Protein AF-K1S5I3-F1 (afdb_monomer_lite)

Radius of gyration: 19.49 Å; chains: 1; bounding box: 52×38×57 Å

Organism: NCBI:txid408170

Sequence (214 aa):
FQLRDEYPHLKDSLSIGMLDLLARSQLGVGFNRPEEAAPALDSLLLLHQDALGAESTLSMAALRAMNLLNLELYAPAGAAGGDLVRALEGSLPFESCFGLVFIERVGKALSDVPAPRLERPDRTVTVPMRYDAVDRGHHYYIPVEVNGLERDFIFDTGCSFGCFVSERYAEEVGLTIVADSIPVSGMTVGFVKLAVADSLRVGEMVYHHPFFLV

pLDDT: mean 92.1, std 7.45, range [59.19, 98.5]

Foldseek 3Di:
DVLVVCCVVCVVVPPDLLVNLVSQLCVCVVVLNLVSNQVSLVCCLVPPDVVCDDVSNLVSLLSNLVSCVSVVVLQSSLVSLVVSCVVCPPVDDPVVSLSSLLSNQRSVLCVVPDDKDKDADPDDFDWDWDWDDDPPGIWIWTWKDAQRDTDTATPDPPPPDAAEDDPVVCVVRVWAFSAWFRWDDDVDTGIWTKTWGQWMDGGRMIIGTGIYTD

Secondary structure (DSSP, 8-state):
-HHHHHHHHHTTT---HHHHHHHHHHHHHHTT-HHHHHHHHHHHHHH-HHHHHHHHHHHHHHHHHHHHHHTT-HHHHHHHHHHHHHHHTTTS-GGGGHHHHHHHHHHHHTTTSPPPEEE--SSPPP---EEEE-SSSEEEEEEEEETTEEEEEE--TT--SSEE--HHHHHHTT-EEEEEEEEEESSSEEEEEEEE-SEEEETTEEEES-EEE-

Structure (mmCIF, N/CA/C/O backbone):
data_AF-K1S5I3-F1
#
_entry.id   AF-K1S5I3-F1
#
loop_
_atom_site.group_PDB
_atom_site.id
_atom_site.type_symbol
_atom_site.label_atom_id
_atom_site.label_alt_id
_atom_site.label_comp_id
_atom_site.label_asym_id
_atom_site.label_entity_id
_atom_site.label_seq_id
_atom_site.pdbx_PDB_ins_code
_atom_site.Cartn_x
_atom_site.Cartn_y
_atom_site.Cartn_z
_atom_site.occupancy
_atom_site.B_iso_or_equiv
_atom_site.auth_seq_id
_atom_site.auth_comp_id
_atom_site.auth_asym_id
_atom_site.auth_atom_id
_atom_site.pdbx_PDB_model_num
ATOM 1 N N . PHE A 1 1 ? -11.085 11.818 -17.257 1.00 64.69 1 PHE A N 1
ATOM 2 C CA . PHE A 1 1 ? -9.664 11.567 -17.569 1.00 64.69 1 PHE A CA 1
ATOM 3 C C . PHE A 1 1 ? -9.575 11.372 -19.070 1.00 64.69 1 PHE A C 1
ATOM 5 O O . PHE A 1 1 ? -10.034 10.344 -19.545 1.00 64.69 1 PHE A O 1
ATOM 12 N N . GLN A 1 2 ? -9.038 12.345 -19.808 1.00 82.44 2 GLN A N 1
ATOM 13 C CA . GLN A 1 2 ? -9.058 12.342 -21.278 1.00 82.44 2 GLN A CA 1
ATOM 14 C C . GLN A 1 2 ? -8.400 11.089 -21.883 1.00 82.44 2 GLN A C 1
ATOM 16 O O . GLN A 1 2 ? -8.931 10.516 -22.824 1.00 82.44 2 GLN A O 1
ATOM 21 N N . LEU A 1 3 ? -7.312 10.592 -21.279 1.00 77.81 3 LEU A N 1
ATOM 22 C CA . LEU A 1 3 ? -6.638 9.367 -21.726 1.00 77.81 3 LEU A CA 1
ATOM 23 C C . LEU A 1 3 ? -7.572 8.146 -21.759 1.00 77.81 3 LEU A C 1
ATOM 25 O O . LEU A 1 3 ? -7.534 7.380 -22.712 1.00 77.81 3 LEU A O 1
ATOM 29 N N . ARG A 1 4 ? -8.431 7.974 -20.746 1.00 81.69 4 ARG A N 1
ATOM 30 C CA . ARG A 1 4 ? -9.376 6.847 -20.676 1.00 81.69 4 ARG A CA 1
ATOM 31 C C . ARG A 1 4 ? -10.396 6.896 -21.812 1.00 81.69 4 ARG A C 1
ATOM 33 O O . ARG A 1 4 ? -10.777 5.853 -22.331 1.00 81.69 4 ARG A O 1
ATOM 40 N N . ASP A 1 5 ? -10.850 8.096 -22.151 1.00 86.50 5 ASP A N 1
ATOM 41 C CA . ASP A 1 5 ? -11.938 8.295 -23.103 1.00 86.50 5 ASP A CA 1
ATOM 42 C C . ASP A 1 5 ? -11.410 8.216 -24.555 1.00 86.50 5 ASP A C 1
ATOM 44 O O . ASP A 1 5 ? -12.059 7.642 -25.428 1.00 86.50 5 ASP A O 1
ATOM 48 N N . GLU A 1 6 ? -10.186 8.690 -24.805 1.00 85.12 6 GLU A N 1
ATOM 49 C CA . GLU A 1 6 ? -9.554 8.673 -26.133 1.00 85.12 6 GLU A CA 1
ATOM 50 C C . GLU A 1 6 ? -8.862 7.340 -26.468 1.00 85.12 6 GLU A C 1
ATOM 52 O O . GLU A 1 6 ? -8.867 6.906 -27.620 1.00 85.12 6 GLU A O 1
ATOM 57 N N . TYR A 1 7 ? -8.284 6.648 -25.478 1.00 81.81 7 TYR A N 1
ATOM 58 C CA . TYR A 1 7 ? -7.459 5.457 -25.720 1.00 81.81 7 TYR A CA 1
ATOM 59 C C . TYR A 1 7 ? -8.176 4.337 -26.502 1.00 81.81 7 TYR A C 1
ATOM 61 O O . TYR A 1 7 ? -7.592 3.854 -27.470 1.00 81.81 7 TYR A O 1
ATOM 69 N N . PRO A 1 8 ? -9.436 3.947 -26.213 1.00 84.69 8 PRO A N 1
ATOM 70 C CA . PRO A 1 8 ? -10.126 2.912 -26.989 1.00 84.69 8 PRO A CA 1
ATOM 71 C C . PRO A 1 8 ? -10.296 3.246 -28.476 1.00 84.69 8 PRO A C 1
ATOM 73 O O . PRO A 1 8 ? -10.368 2.327 -29.289 1.00 84.69 8 PRO A O 1
ATOM 76 N N . HIS A 1 9 ? -10.356 4.537 -28.816 1.00 82.62 9 HIS A N 1
ATOM 77 C CA . HIS A 1 9 ? -10.521 5.036 -30.182 1.00 82.62 9 HIS A CA 1
ATOM 78 C C . HIS A 1 9 ? -9.183 5.173 -30.911 1.00 82.62 9 HIS A C 1
ATOM 80 O O . HIS A 1 9 ? -9.122 5.040 -32.131 1.00 82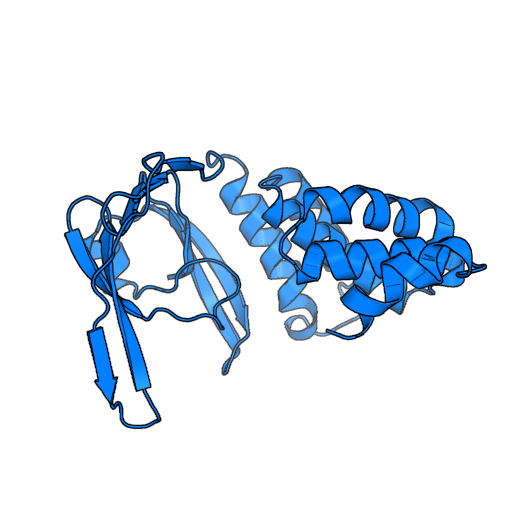.62 9 HIS A O 1
ATOM 86 N N . LEU A 1 10 ? -8.111 5.435 -30.160 1.00 77.50 10 LEU A N 1
ATOM 87 C CA . LEU A 1 10 ? -6.782 5.681 -30.705 1.00 77.50 10 LEU A CA 1
ATOM 88 C C . LEU A 1 10 ? -5.851 4.471 -30.621 1.00 77.50 10 LEU A C 1
ATOM 90 O O . LEU A 1 10 ? -4.835 4.480 -31.311 1.00 77.50 10 LEU A O 1
ATOM 94 N N . LYS A 1 11 ? -6.166 3.432 -29.837 1.00 72.62 11 LYS A N 1
ATOM 95 C CA . LYS A 1 11 ? -5.279 2.276 -29.601 1.00 72.62 11 LYS A CA 1
ATOM 96 C C . LYS A 1 11 ? -4.788 1.611 -30.890 1.00 72.62 11 LYS A C 1
ATOM 98 O O . LYS A 1 11 ? -3.610 1.302 -30.998 1.00 72.62 11 LYS A O 1
ATOM 103 N N . ASP A 1 12 ? -5.654 1.497 -31.899 1.00 71.62 12 ASP A N 1
ATOM 104 C CA . ASP A 1 12 ? -5.322 0.875 -33.189 1.00 71.62 12 ASP A CA 1
ATOM 105 C C . ASP A 1 12 ? -4.549 1.841 -34.116 1.00 71.62 12 ASP A C 1
ATOM 107 O O . ASP A 1 12 ? -3.979 1.431 -35.125 1.00 71.62 12 ASP A O 1
ATOM 111 N N . SER A 1 13 ? -4.513 3.133 -33.765 1.00 63.62 13 SER A N 1
ATOM 112 C CA . SER A 1 13 ? -3.781 4.207 -34.457 1.00 63.62 13 SER A CA 1
ATOM 113 C C . SER A 1 13 ? -2.475 4.618 -33.760 1.00 63.62 13 SER A C 1
ATOM 115 O O . SER A 1 13 ? -1.667 5.343 -34.347 1.00 63.62 13 SER A O 1
ATOM 117 N N . LEU A 1 14 ? -2.236 4.153 -32.524 1.00 61.12 14 LEU A N 1
ATOM 118 C CA . LEU A 1 14 ? -0.981 4.345 -31.797 1.00 61.12 14 LEU A CA 1
ATOM 119 C C . LEU A 1 14 ? 0.109 3.503 -32.470 1.00 61.12 14 LEU A C 1
ATOM 121 O O . LEU A 1 14 ? 0.379 2.366 -32.101 1.00 61.12 14 LEU A O 1
ATOM 125 N N . SER A 1 15 ? 0.759 4.079 -33.478 1.00 59.19 15 SER A N 1
ATOM 126 C CA . SER A 1 15 ? 1.779 3.427 -34.313 1.00 59.19 15 SER A CA 1
ATOM 127 C C . SER A 1 15 ? 3.109 3.112 -33.593 1.00 59.19 15 SER A C 1
ATOM 129 O O . SER A 1 15 ? 4.150 2.990 -34.239 1.00 59.19 15 SER A O 1
ATOM 131 N N . ILE A 1 16 ? 3.136 2.980 -32.266 1.00 74.06 16 ILE A N 1
ATOM 132 C CA . ILE A 1 16 ? 4.347 2.635 -31.515 1.00 74.06 16 ILE A CA 1
ATOM 133 C C . ILE A 1 16 ? 3.932 1.711 -30.370 1.00 74.06 16 ILE A C 1
ATOM 135 O O . ILE A 1 16 ? 3.344 2.176 -29.399 1.00 74.06 16 ILE A O 1
ATOM 139 N N . GLY A 1 17 ? 4.251 0.413 -30.460 1.00 82.50 17 GLY A N 1
ATOM 140 C CA . GLY A 1 17 ? 3.881 -0.585 -29.440 1.00 82.50 17 GLY A CA 1
ATOM 141 C C . GLY A 1 17 ? 4.275 -0.189 -28.008 1.00 82.50 17 GLY A C 1
ATOM 142 O O . GLY A 1 17 ? 3.542 -0.460 -27.066 1.00 82.50 17 GLY A O 1
ATOM 143 N N . MET A 1 18 ? 5.365 0.568 -27.846 1.00 87.31 18 MET A N 1
ATOM 144 C CA . MET A 1 18 ? 5.763 1.155 -26.563 1.00 87.31 18 MET A CA 1
ATOM 145 C C . MET A 1 18 ? 4.723 2.139 -25.989 1.00 87.31 18 MET A C 1
ATOM 147 O O . MET A 1 18 ? 4.479 2.125 -24.787 1.00 87.31 18 MET A O 1
ATOM 151 N N . LEU A 1 19 ? 4.099 2.989 -26.816 1.00 87.19 19 LEU A N 1
ATOM 152 C CA . LEU A 1 19 ? 3.086 3.953 -26.361 1.00 87.19 19 LEU A CA 1
ATOM 153 C C . LEU A 1 19 ? 1.795 3.260 -25.920 1.00 87.19 19 LEU A C 1
ATOM 155 O O . LEU A 1 19 ? 1.179 3.696 -24.950 1.00 87.19 19 LEU A O 1
ATOM 159 N N . ASP A 1 20 ? 1.409 2.175 -26.596 1.00 88.75 20 ASP A N 1
ATOM 160 C CA . ASP A 1 20 ? 0.284 1.341 -26.166 1.00 88.75 20 ASP A CA 1
ATOM 161 C C . ASP A 1 20 ? 0.540 0.755 -24.773 1.00 88.75 20 ASP A C 1
ATOM 163 O O . ASP A 1 20 ? -0.274 0.908 -23.861 1.00 88.75 20 ASP A O 1
ATOM 167 N N . LEU A 1 21 ? 1.718 0.159 -24.573 1.00 92.81 21 LEU A N 1
ATOM 168 C CA . LEU A 1 21 ? 2.099 -0.415 -23.286 1.00 92.81 21 LEU A CA 1
ATOM 169 C C . LEU A 1 21 ? 2.187 0.649 -22.177 1.00 92.81 21 LEU A C 1
ATOM 171 O O . LEU A 1 21 ? 1.759 0.395 -21.050 1.00 92.81 21 LEU A O 1
ATOM 175 N N . LEU A 1 22 ? 2.683 1.854 -22.484 1.00 91.44 22 LEU A N 1
ATOM 176 C CA . LEU A 1 22 ? 2.668 2.990 -21.552 1.00 91.44 22 LEU A CA 1
ATOM 177 C C . LEU A 1 22 ? 1.238 3.400 -21.185 1.00 91.44 22 LEU A C 1
ATOM 179 O O . LEU A 1 22 ? 0.933 3.565 -20.009 1.00 91.44 22 LEU A O 1
ATOM 183 N N . ALA A 1 23 ? 0.340 3.534 -22.160 1.00 90.81 23 ALA A N 1
ATOM 184 C CA . ALA A 1 23 ? -1.047 3.897 -21.884 1.00 90.81 23 ALA A CA 1
ATOM 185 C C . ALA A 1 23 ? -1.741 2.839 -21.014 1.00 90.81 23 ALA A C 1
ATOM 187 O O . ALA A 1 23 ? -2.401 3.183 -20.033 1.00 90.81 23 ALA A O 1
ATOM 188 N N . ARG A 1 24 ? -1.550 1.552 -21.324 1.00 92.19 24 ARG A N 1
ATOM 189 C CA . ARG A 1 24 ? -2.138 0.439 -20.564 1.00 92.19 24 ARG A CA 1
ATOM 190 C C . ARG A 1 24 ? -1.624 0.366 -19.135 1.00 92.19 24 ARG A C 1
ATOM 192 O O . ARG A 1 24 ? -2.433 0.189 -18.229 1.00 92.19 24 ARG A O 1
ATOM 199 N N . SER A 1 25 ? -0.319 0.531 -18.920 1.00 94.31 25 SER A N 1
ATOM 200 C CA . SER A 1 25 ? 0.241 0.523 -17.565 1.00 94.31 25 SER A CA 1
ATOM 201 C C . SER A 1 25 ? -0.307 1.679 -16.726 1.00 94.31 25 SER A C 1
ATOM 203 O O . SER A 1 25 ? -0.762 1.459 -15.606 1.00 94.31 25 SER A O 1
ATOM 205 N N . GLN A 1 26 ? -0.357 2.891 -17.286 1.00 92.00 26 GLN A N 1
ATOM 206 C CA . GLN A 1 26 ? -0.868 4.077 -16.593 1.00 92.00 26 GLN A CA 1
ATOM 207 C C . GLN A 1 26 ? -2.370 3.990 -16.306 1.00 92.00 26 GLN A C 1
ATOM 209 O O . GLN A 1 26 ? -2.807 4.340 -15.212 1.00 92.00 26 GLN A O 1
ATOM 214 N N . LEU A 1 27 ? -3.171 3.507 -17.261 1.00 92.88 27 LEU A N 1
ATOM 215 C CA . LEU A 1 27 ? -4.606 3.307 -17.059 1.00 92.88 27 LEU A CA 1
ATOM 216 C C . LEU A 1 27 ? -4.875 2.219 -16.017 1.00 92.88 27 LEU A C 1
ATOM 218 O O . LEU A 1 27 ? -5.702 2.429 -15.133 1.00 92.88 27 LEU A O 1
ATOM 222 N N . GLY A 1 28 ? -4.165 1.092 -16.085 1.00 94.62 28 GLY A N 1
ATOM 223 C CA . GLY A 1 28 ? -4.322 0.013 -15.115 1.00 94.62 28 GLY A CA 1
ATOM 224 C C . GLY A 1 28 ? -3.988 0.477 -13.696 1.00 94.62 28 GLY A C 1
ATOM 225 O O . GLY A 1 28 ? -4.811 0.328 -12.797 1.00 94.62 28 GLY A O 1
ATOM 226 N N . VAL A 1 29 ? -2.848 1.148 -13.496 1.00 91.31 29 VAL A N 1
ATOM 227 C CA . VAL A 1 29 ? -2.491 1.696 -12.175 1.00 91.31 29 VAL A CA 1
ATOM 228 C C . VAL A 1 29 ? -3.480 2.779 -11.734 1.00 91.31 29 VAL A C 1
ATOM 230 O O . VAL A 1 29 ? -4.012 2.717 -10.628 1.00 91.31 29 VAL A O 1
ATOM 233 N N . GLY A 1 30 ? -3.769 3.758 -12.594 1.00 89.50 30 GLY A N 1
ATOM 234 C CA . GLY A 1 30 ? -4.606 4.909 -12.250 1.00 89.50 30 GLY A CA 1
ATOM 235 C C . GLY A 1 30 ? -6.065 4.565 -11.934 1.00 89.50 30 GLY A C 1
ATOM 236 O O . GLY A 1 30 ? -6.729 5.330 -11.237 1.00 89.50 30 GLY A O 1
ATOM 237 N N . PHE A 1 31 ? -6.568 3.425 -12.418 1.00 91.00 31 PHE A N 1
ATOM 238 C CA . PHE A 1 31 ? -7.927 2.942 -12.152 1.00 91.00 31 PHE A CA 1
ATOM 239 C C . PHE A 1 31 ? -7.979 1.724 -11.222 1.00 91.00 31 PHE A C 1
ATOM 241 O O . PHE A 1 31 ? -9.016 1.062 -11.166 1.00 91.00 31 PHE A O 1
ATOM 248 N N . ASN A 1 32 ? -6.902 1.459 -10.474 1.00 90.31 32 ASN A N 1
ATOM 249 C CA . ASN A 1 32 ? -6.810 0.364 -9.507 1.00 90.31 32 ASN A CA 1
ATOM 250 C C . ASN A 1 32 ? -7.118 -1.017 -10.121 1.00 90.31 32 ASN A C 1
ATOM 252 O O . ASN A 1 32 ? -7.919 -1.784 -9.592 1.00 90.31 32 ASN A O 1
ATOM 256 N N . ARG A 1 33 ? -6.496 -1.297 -11.271 1.00 95.25 33 ARG A N 1
ATOM 257 C CA . ARG A 1 33 ? -6.527 -2.580 -11.996 1.00 95.25 33 ARG A CA 1
ATOM 258 C C . ARG A 1 33 ? -5.102 -3.098 -12.176 1.00 95.25 33 ARG A C 1
ATOM 260 O O . ARG A 1 33 ? -4.566 -3.097 -13.295 1.00 95.25 33 ARG A O 1
ATOM 267 N N . PRO A 1 34 ? -4.421 -3.438 -11.074 1.00 95.12 34 PRO A N 1
ATOM 268 C CA . PRO A 1 34 ? -3.012 -3.799 -11.119 1.00 95.12 34 PRO A CA 1
ATOM 269 C C . PRO A 1 34 ? -2.742 -5.055 -11.969 1.00 95.12 34 PRO A C 1
ATOM 271 O O . PRO A 1 34 ? -1.670 -5.179 -12.566 1.00 95.12 34 PRO A O 1
ATOM 274 N N . GLU A 1 35 ? -3.721 -5.946 -12.111 1.00 96.38 35 GLU A N 1
ATOM 275 C CA . GLU A 1 35 ? -3.689 -7.120 -12.987 1.00 96.38 35 GLU A CA 1
ATOM 276 C C . GLU A 1 35 ? -3.667 -6.754 -14.478 1.00 96.38 35 GLU A C 1
ATOM 278 O O . GLU A 1 35 ? -2.973 -7.399 -15.264 1.00 96.38 35 GLU A O 1
ATOM 283 N N . GLU A 1 36 ? -4.365 -5.683 -14.872 1.00 94.81 36 GLU A N 1
ATOM 284 C CA . GLU A 1 36 ? -4.338 -5.170 -16.246 1.00 94.81 36 GLU A CA 1
ATOM 285 C C . GLU A 1 36 ? -3.020 -4.427 -16.538 1.00 94.81 36 GLU A C 1
ATOM 287 O O . GLU A 1 36 ? -2.514 -4.477 -17.665 1.00 94.81 36 GLU A O 1
ATOM 292 N N . ALA A 1 37 ? -2.443 -3.765 -15.525 1.00 96.69 37 ALA A N 1
ATOM 293 C CA . ALA A 1 37 ? -1.187 -3.021 -15.640 1.00 96.69 37 ALA A CA 1
ATOM 294 C C . ALA A 1 37 ? 0.052 -3.926 -15.730 1.00 96.69 37 ALA A C 1
ATOM 296 O O . ALA A 1 37 ? 0.982 -3.621 -16.483 1.00 96.69 37 ALA A O 1
ATOM 297 N N . ALA A 1 38 ? 0.071 -5.030 -14.977 1.00 97.31 38 ALA A N 1
ATOM 298 C CA . ALA A 1 38 ? 1.228 -5.915 -14.829 1.00 97.31 38 ALA A CA 1
ATOM 299 C C . ALA A 1 38 ? 1.871 -6.363 -16.159 1.00 97.31 38 ALA A C 1
ATOM 301 O O . ALA A 1 38 ? 3.057 -6.081 -16.353 1.00 97.31 38 ALA A O 1
ATOM 302 N N . PRO A 1 39 ? 1.140 -6.966 -17.122 1.00 96.88 39 PRO A N 1
ATOM 303 C CA . PRO A 1 39 ? 1.756 -7.433 -18.366 1.00 96.88 39 PRO A CA 1
ATOM 304 C C . PRO A 1 39 ? 2.308 -6.287 -19.223 1.00 96.88 39 PRO A C 1
ATOM 306 O O . PRO A 1 39 ? 3.278 -6.473 -19.964 1.00 96.88 39 PRO A O 1
ATOM 309 N N . ALA A 1 40 ? 1.712 -5.093 -19.132 1.00 96.25 40 ALA A N 1
ATOM 310 C CA . ALA A 1 40 ? 2.187 -3.922 -19.857 1.00 96.25 40 ALA A CA 1
ATOM 311 C C . ALA A 1 40 ? 3.504 -3.391 -19.267 1.00 96.25 40 ALA A C 1
ATOM 313 O O . ALA A 1 40 ? 4.435 -3.095 -20.015 1.00 96.25 40 ALA A O 1
ATOM 314 N N . LEU A 1 41 ? 3.605 -3.339 -17.934 1.00 97.19 41 LEU A N 1
ATOM 315 C CA . LEU A 1 41 ? 4.831 -2.973 -17.216 1.00 97.19 41 LEU A CA 1
ATOM 316 C C . LEU A 1 41 ? 5.966 -3.967 -17.484 1.00 97.19 41 LEU A C 1
ATOM 318 O O . LEU A 1 41 ? 7.084 -3.546 -17.782 1.00 97.19 41 LEU A O 1
ATOM 322 N N . ASP A 1 42 ? 5.673 -5.269 -17.443 1.00 97.00 42 ASP A N 1
ATOM 323 C CA . ASP A 1 42 ? 6.642 -6.319 -17.776 1.00 97.00 42 ASP A CA 1
ATOM 324 C C . ASP A 1 42 ? 7.166 -6.158 -19.210 1.00 97.00 42 ASP A C 1
ATOM 326 O O . ASP A 1 42 ? 8.373 -6.185 -19.443 1.00 97.00 42 ASP A O 1
ATOM 330 N N . SER A 1 43 ? 6.271 -5.925 -20.175 1.00 95.88 43 SER A N 1
ATOM 331 C CA . SER A 1 43 ? 6.648 -5.775 -21.586 1.00 95.88 43 SER A CA 1
ATOM 332 C C . SER A 1 43 ? 7.476 -4.512 -21.845 1.00 95.88 43 SER A C 1
ATOM 334 O O . SER A 1 43 ? 8.423 -4.560 -22.628 1.00 95.88 43 SER A O 1
ATOM 336 N N . LEU A 1 44 ? 7.171 -3.391 -21.177 1.00 94.50 44 LEU A N 1
ATOM 337 C CA . LEU A 1 44 ? 7.967 -2.159 -21.274 1.00 94.50 44 LEU A CA 1
ATOM 338 C C . LEU A 1 44 ? 9.401 -2.376 -20.804 1.00 94.50 44 LEU A C 1
ATOM 340 O O . LEU A 1 44 ? 10.347 -2.025 -21.509 1.00 94.50 44 LEU A O 1
ATOM 344 N N . LEU A 1 45 ? 9.553 -2.978 -19.626 1.00 95.25 45 LEU A N 1
ATOM 345 C CA . LEU A 1 45 ? 10.863 -3.246 -19.049 1.00 95.25 45 LEU A CA 1
ATOM 346 C C . LEU A 1 45 ? 11.602 -4.355 -19.796 1.00 95.25 45 LEU A C 1
ATOM 348 O O . LEU A 1 45 ? 12.822 -4.368 -19.787 1.00 95.25 45 LEU A O 1
ATOM 352 N N . LEU A 1 46 ? 10.920 -5.278 -20.468 1.00 95.44 46 LEU A N 1
ATOM 353 C CA . LEU A 1 46 ? 11.600 -6.315 -21.240 1.00 95.44 46 LEU A CA 1
ATOM 354 C C . LEU A 1 46 ? 12.055 -5.819 -22.621 1.00 95.44 46 LEU A C 1
ATOM 356 O O . LEU A 1 46 ? 13.134 -6.190 -23.074 1.00 95.44 46 LEU A O 1
ATOM 360 N N . LEU A 1 47 ? 11.236 -5.013 -23.302 1.00 93.12 47 LEU A N 1
ATOM 361 C CA . LEU A 1 47 ? 11.392 -4.747 -24.739 1.00 93.12 47 LEU A CA 1
ATOM 362 C C . LEU A 1 47 ? 11.810 -3.313 -25.077 1.00 93.12 47 LEU A C 1
ATOM 364 O O . LEU A 1 47 ? 12.217 -3.055 -26.210 1.00 93.12 47 LEU A O 1
ATOM 368 N N . HIS A 1 48 ? 11.677 -2.369 -24.141 1.00 90.88 48 HIS A N 1
ATOM 369 C CA . HIS A 1 48 ? 11.736 -0.941 -24.463 1.00 90.88 48 HIS A CA 1
ATOM 370 C C . HIS A 1 48 ? 12.643 -0.105 -23.547 1.00 90.88 48 HIS A C 1
ATOM 372 O O . HIS A 1 48 ? 12.589 1.119 -23.636 1.00 90.88 48 HIS A O 1
ATOM 378 N N . GLN A 1 49 ? 13.512 -0.708 -22.724 1.00 90.75 49 GLN A N 1
ATOM 379 C CA . GLN A 1 49 ? 14.404 0.051 -21.822 1.00 90.75 49 GLN A CA 1
ATOM 380 C C . GLN A 1 49 ? 15.280 1.072 -22.567 1.00 90.75 49 GLN A C 1
ATOM 382 O O . GLN A 1 49 ? 15.342 2.236 -22.172 1.00 90.75 49 GLN A O 1
ATOM 387 N N . ASP A 1 50 ? 15.890 0.670 -23.688 1.00 87.06 50 ASP A N 1
ATOM 388 C CA . ASP A 1 50 ? 16.751 1.552 -24.489 1.00 87.06 50 ASP A CA 1
ATOM 389 C C . ASP A 1 50 ? 15.985 2.763 -25.038 1.00 87.06 50 ASP A C 1
ATOM 391 O O . ASP A 1 50 ? 16.493 3.883 -25.045 1.00 87.06 50 ASP A O 1
ATOM 395 N N . ALA A 1 51 ? 14.739 2.547 -25.472 1.00 86.81 51 ALA A N 1
ATOM 396 C CA . ALA A 1 51 ? 13.882 3.595 -26.018 1.00 86.81 51 ALA A CA 1
ATOM 397 C C . ALA A 1 51 ? 13.308 4.519 -24.930 1.00 86.81 51 ALA A C 1
ATOM 399 O O . ALA A 1 51 ? 13.105 5.706 -25.178 1.00 86.81 51 ALA A O 1
ATOM 400 N N . LEU A 1 52 ? 13.056 3.986 -23.731 1.00 88.00 52 LEU A N 1
ATOM 401 C CA . LEU A 1 52 ? 12.618 4.746 -22.558 1.00 88.00 52 LEU A CA 1
ATOM 402 C C . LEU A 1 52 ? 13.746 5.616 -21.984 1.00 88.00 52 LEU A C 1
ATOM 404 O O . LEU A 1 52 ? 13.486 6.682 -21.421 1.00 88.00 52 LEU A O 1
ATOM 408 N N . GLY A 1 53 ? 14.990 5.152 -22.110 1.00 90.56 53 GLY A N 1
ATOM 409 C CA . GLY A 1 53 ? 16.137 5.710 -21.409 1.00 90.56 53 GLY A CA 1
ATOM 410 C C . GLY A 1 53 ? 16.152 5.325 -19.925 1.00 90.56 53 GLY A C 1
ATOM 411 O O . GLY A 1 53 ? 15.189 4.776 -19.381 1.00 90.56 53 GLY A O 1
ATOM 412 N N . ALA A 1 54 ? 17.272 5.606 -19.256 1.00 89.06 54 ALA A N 1
ATOM 413 C CA . ALA A 1 54 ? 17.532 5.131 -17.896 1.00 89.06 54 ALA A CA 1
ATOM 414 C C . ALA A 1 54 ? 16.517 5.651 -16.859 1.00 89.06 54 ALA A C 1
ATOM 416 O O . ALA A 1 54 ? 15.995 4.870 -16.067 1.00 89.06 54 ALA A O 1
ATOM 417 N N . GLU A 1 55 ? 16.195 6.947 -16.885 1.00 88.88 55 GLU A N 1
ATOM 418 C CA . GLU A 1 55 ? 15.290 7.578 -15.912 1.00 88.88 55 GLU A CA 1
ATOM 419 C C . GLU A 1 55 ? 13.852 7.043 -16.014 1.00 88.88 55 GLU A C 1
ATOM 421 O O . GLU A 1 55 ? 13.241 6.658 -15.011 1.00 88.88 55 GLU A O 1
ATOM 426 N N . SER A 1 56 ? 13.317 6.951 -17.233 1.00 90.06 56 SER A N 1
ATOM 427 C CA . SER A 1 56 ? 11.972 6.411 -17.458 1.00 90.06 56 SER A CA 1
ATOM 428 C C . SER A 1 56 ? 11.921 4.912 -17.169 1.00 90.06 56 SER A C 1
ATOM 430 O O . SER A 1 56 ? 10.938 4.435 -16.608 1.00 90.06 56 SER A O 1
ATOM 432 N N . THR A 1 57 ? 12.983 4.165 -17.491 1.00 92.81 57 THR A N 1
ATOM 433 C CA . THR A 1 57 ? 13.097 2.737 -17.147 1.00 92.81 57 THR A CA 1
ATOM 434 C C . THR A 1 57 ? 13.056 2.533 -15.637 1.00 92.81 57 THR A C 1
ATOM 436 O O . THR A 1 57 ? 12.281 1.710 -15.152 1.00 92.81 57 THR A O 1
ATOM 439 N N . LEU A 1 58 ? 13.819 3.328 -14.880 1.00 92.44 58 LEU A N 1
ATOM 440 C CA . LEU A 1 58 ? 13.797 3.308 -13.420 1.00 92.44 58 LEU A CA 1
ATOM 441 C C . LEU A 1 58 ? 12.399 3.630 -12.873 1.00 92.44 58 LEU A C 1
ATOM 443 O O . LEU A 1 58 ? 11.897 2.918 -12.005 1.00 92.44 58 LEU A O 1
ATOM 447 N N . SER A 1 59 ? 11.744 4.655 -13.420 1.00 92.44 59 SER A N 1
ATOM 448 C CA . SER A 1 59 ? 10.378 5.027 -13.033 1.00 92.44 59 SER A CA 1
ATOM 449 C C . SER A 1 59 ? 9.372 3.902 -13.303 1.00 92.44 59 SER A C 1
ATOM 451 O O . SER A 1 59 ? 8.529 3.609 -12.455 1.00 92.44 59 SER A O 1
ATOM 453 N N . MET A 1 60 ? 9.471 3.220 -14.450 1.00 95.50 60 MET A N 1
ATOM 454 C CA . MET A 1 60 ? 8.618 2.068 -14.770 1.00 95.50 60 MET A CA 1
ATOM 455 C C . MET A 1 60 ? 8.914 0.863 -13.870 1.00 95.50 60 MET A C 1
ATOM 457 O O . MET A 1 60 ? 7.990 0.156 -13.472 1.00 95.50 60 MET A O 1
ATOM 461 N N . ALA A 1 61 ? 10.177 0.644 -13.498 1.00 96.75 61 ALA A N 1
ATOM 462 C CA . ALA A 1 61 ? 10.561 -0.406 -12.561 1.00 96.75 61 ALA A CA 1
ATOM 463 C C . ALA A 1 61 ? 10.016 -0.139 -11.149 1.00 96.75 61 ALA A C 1
ATOM 465 O O . ALA A 1 61 ? 9.481 -1.052 -10.519 1.00 96.75 61 ALA A O 1
ATOM 466 N N . ALA A 1 62 ? 10.065 1.111 -10.682 1.00 95.44 62 ALA A N 1
ATOM 467 C CA . ALA A 1 62 ? 9.448 1.526 -9.424 1.00 95.44 62 ALA A CA 1
ATOM 468 C C . ALA A 1 62 ? 7.922 1.334 -9.448 1.00 95.44 62 ALA A C 1
ATOM 470 O O . ALA A 1 62 ? 7.350 0.767 -8.515 1.00 95.44 62 ALA A O 1
ATOM 471 N N . LEU A 1 63 ? 7.270 1.732 -10.547 1.00 96.06 63 LEU A N 1
ATOM 472 C CA . LEU A 1 63 ? 5.833 1.543 -10.745 1.00 96.06 63 LEU A CA 1
ATOM 473 C C . LEU A 1 63 ? 5.450 0.060 -10.727 1.00 96.06 63 LEU A C 1
ATOM 475 O O . LEU A 1 63 ? 4.475 -0.319 -10.084 1.00 96.06 63 LEU A O 1
ATOM 479 N N . ARG A 1 64 ? 6.250 -0.796 -11.370 1.00 97.69 64 ARG A N 1
ATOM 480 C CA . ARG A 1 64 ? 6.093 -2.252 -11.322 1.00 97.69 64 ARG A CA 1
ATOM 481 C C . ARG A 1 64 ? 6.253 -2.805 -9.911 1.00 97.69 64 ARG A C 1
ATOM 483 O O . ARG A 1 64 ? 5.451 -3.642 -9.512 1.00 97.69 64 ARG A O 1
ATOM 490 N N . ALA A 1 65 ? 7.256 -2.357 -9.161 1.00 97.69 65 ALA A N 1
ATOM 491 C CA . ALA A 1 65 ? 7.477 -2.819 -7.794 1.00 97.69 65 ALA A CA 1
ATOM 492 C C . ALA A 1 65 ? 6.292 -2.460 -6.875 1.00 97.69 65 ALA A C 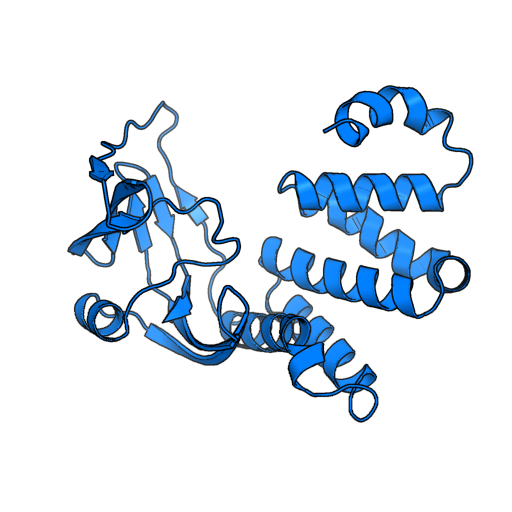1
ATOM 494 O O . ALA A 1 65 ? 5.835 -3.304 -6.109 1.00 97.69 65 ALA A O 1
ATOM 495 N N . MET A 1 66 ? 5.724 -1.258 -7.023 1.00 95.69 66 MET A N 1
ATOM 496 C CA . MET A 1 66 ? 4.484 -0.874 -6.335 1.00 95.69 66 MET A CA 1
ATOM 497 C C . MET A 1 66 ? 3.282 -1.705 -6.811 1.00 95.69 66 MET A C 1
ATOM 499 O O . MET A 1 66 ? 2.475 -2.156 -6.004 1.00 95.69 66 MET A O 1
ATOM 503 N N . ASN A 1 67 ? 3.175 -1.971 -8.115 1.00 96.88 67 ASN A N 1
ATOM 504 C CA . ASN A 1 67 ? 2.099 -2.795 -8.663 1.00 96.88 67 ASN A CA 1
ATOM 505 C C . ASN A 1 67 ? 2.119 -4.227 -8.101 1.00 96.88 67 ASN A C 1
ATOM 507 O O . ASN A 1 67 ? 1.062 -4.811 -7.894 1.00 96.88 67 ASN A O 1
ATOM 511 N N . LEU A 1 68 ? 3.303 -4.777 -7.802 1.00 97.44 68 LEU A N 1
ATOM 512 C CA . LEU A 1 68 ? 3.436 -6.063 -7.110 1.00 97.44 68 LEU A CA 1
ATOM 513 C C . LEU A 1 68 ? 2.870 -6.016 -5.681 1.00 97.44 68 LEU A C 1
ATOM 515 O O . LEU A 1 68 ? 2.221 -6.978 -5.282 1.00 97.44 68 LEU A O 1
ATOM 519 N N . LEU A 1 69 ? 3.051 -4.916 -4.932 1.00 95.44 69 LEU A N 1
ATOM 520 C CA . LEU A 1 69 ? 2.395 -4.750 -3.623 1.00 95.44 69 LEU A CA 1
ATOM 521 C C . LEU A 1 69 ? 0.871 -4.732 -3.754 1.00 95.44 69 LEU A C 1
ATOM 523 O O . LEU A 1 69 ? 0.191 -5.387 -2.970 1.00 95.44 69 LEU A O 1
ATOM 527 N N . ASN A 1 70 ? 0.344 -4.024 -4.755 1.00 93.88 70 ASN A N 1
ATOM 528 C CA . ASN A 1 70 ? -1.099 -3.951 -5.011 1.00 93.88 70 ASN A CA 1
ATOM 529 C C . ASN A 1 70 ? -1.695 -5.286 -5.486 1.00 93.88 70 ASN A C 1
ATOM 531 O O . ASN A 1 70 ? -2.891 -5.502 -5.338 1.00 93.88 70 ASN A O 1
ATOM 535 N N . LEU A 1 71 ? -0.870 -6.175 -6.046 1.00 95.50 71 LEU A N 1
ATOM 536 C CA . LEU A 1 71 ? -1.221 -7.564 -6.365 1.00 95.50 71 LEU A CA 1
ATOM 537 C C . LEU A 1 71 ? -1.005 -8.525 -5.192 1.00 95.50 71 LEU A C 1
ATOM 539 O O . LEU A 1 71 ? -1.096 -9.733 -5.388 1.00 95.50 71 LEU A O 1
ATOM 543 N N . GLU A 1 72 ? -0.654 -8.012 -4.010 1.00 94.81 72 GLU A N 1
ATOM 544 C CA . GLU A 1 72 ? -0.405 -8.810 -2.801 1.00 94.81 72 GLU A CA 1
ATOM 545 C C . GLU A 1 72 ? 0.799 -9.766 -2.959 1.00 94.81 72 GLU A C 1
ATOM 547 O O . GLU A 1 72 ? 1.016 -10.687 -2.173 1.00 94.81 72 GLU A O 1
ATOM 552 N N . LEU A 1 73 ? 1.651 -9.521 -3.961 1.00 96.69 73 LEU A N 1
ATOM 553 C CA . LEU A 1 73 ? 2.887 -10.256 -4.222 1.00 96.69 73 LEU A CA 1
ATOM 554 C C . LEU A 1 73 ? 4.033 -9.643 -3.408 1.00 96.69 73 LEU A C 1
ATOM 556 O O . LEU A 1 73 ? 5.000 -9.107 -3.959 1.00 96.69 73 LEU A O 1
ATOM 560 N N . TYR A 1 74 ? 3.916 -9.717 -2.081 1.00 97.50 74 TYR A N 1
ATOM 561 C CA . TYR A 1 74 ? 4.770 -8.988 -1.140 1.00 97.50 74 TYR A CA 1
ATOM 562 C C . TYR A 1 74 ? 6.257 -9.328 -1.253 1.00 97.50 74 TYR A C 1
ATOM 564 O O . TYR A 1 74 ? 7.078 -8.423 -1.402 1.00 97.50 74 TYR A O 1
ATOM 572 N N . ALA A 1 75 ? 6.624 -10.614 -1.258 1.00 98.00 75 ALA A N 1
ATOM 573 C CA . ALA A 1 75 ? 8.028 -11.013 -1.368 1.00 98.00 75 ALA A CA 1
ATOM 574 C C . ALA A 1 75 ? 8.675 -10.557 -2.699 1.00 98.00 75 ALA A C 1
ATOM 576 O O . ALA A 1 75 ? 9.729 -9.912 -2.649 1.00 98.00 75 ALA A O 1
ATOM 577 N N . PRO A 1 76 ? 8.061 -10.789 -3.882 1.00 98.12 76 PRO A N 1
ATOM 578 C CA . PRO A 1 76 ? 8.541 -10.212 -5.140 1.00 98.12 76 PRO A CA 1
ATOM 579 C C . PRO A 1 76 ? 8.646 -8.683 -5.122 1.00 98.12 76 PRO A C 1
ATOM 581 O O . PRO A 1 76 ? 9.624 -8.136 -5.632 1.00 98.12 76 PRO A O 1
ATOM 584 N N . ALA A 1 77 ? 7.670 -7.991 -4.530 1.00 98.00 77 ALA A N 1
ATOM 585 C CA . ALA A 1 77 ? 7.691 -6.537 -4.422 1.00 98.00 77 ALA A CA 1
ATOM 586 C C . ALA A 1 77 ? 8.865 -6.046 -3.564 1.00 98.00 77 ALA A C 1
ATOM 588 O O . ALA A 1 77 ? 9.613 -5.164 -3.983 1.00 98.00 77 ALA A O 1
ATOM 589 N N . GLY A 1 78 ? 9.068 -6.662 -2.396 1.00 98.19 78 GLY A N 1
ATOM 590 C CA . GLY A 1 78 ? 10.154 -6.330 -1.479 1.00 98.19 78 GLY A CA 1
ATOM 591 C C . GLY A 1 78 ? 11.532 -6.553 -2.104 1.00 98.19 78 GLY A C 1
ATOM 592 O O . GLY A 1 78 ? 12.430 -5.724 -1.945 1.00 98.19 78 GLY A O 1
ATOM 593 N N . ALA A 1 79 ? 11.690 -7.639 -2.868 1.00 98.50 79 ALA A N 1
ATOM 594 C CA . ALA A 1 79 ? 12.905 -7.909 -3.632 1.00 98.50 79 ALA A CA 1
ATOM 595 C C . ALA A 1 79 ? 13.152 -6.834 -4.702 1.00 98.50 79 ALA A C 1
ATOM 597 O O . ALA A 1 79 ? 14.230 -6.241 -4.721 1.00 98.50 79 ALA A O 1
ATOM 598 N N . ALA A 1 80 ? 12.139 -6.520 -5.518 1.00 98.06 80 ALA A N 1
ATOM 599 C CA . ALA A 1 80 ? 12.239 -5.509 -6.569 1.00 98.06 80 ALA A CA 1
ATOM 600 C C . ALA A 1 80 ? 12.541 -4.107 -6.010 1.00 98.06 80 ALA A C 1
ATOM 602 O O . ALA A 1 80 ? 13.405 -3.408 -6.535 1.00 98.06 80 ALA A O 1
ATOM 603 N N . GLY A 1 81 ? 11.881 -3.704 -4.919 1.00 97.50 81 GLY A N 1
ATOM 604 C CA . GLY A 1 81 ? 12.176 -2.449 -4.224 1.00 97.50 81 GLY A CA 1
ATOM 605 C C . GLY A 1 81 ? 13.622 -2.403 -3.725 1.00 97.50 81 GLY A C 1
ATOM 606 O O . GLY A 1 81 ? 14.331 -1.432 -3.977 1.00 97.50 81 GLY A O 1
ATOM 607 N N . GLY A 1 82 ? 14.093 -3.483 -3.094 1.00 97.44 82 GLY A N 1
ATOM 608 C CA . GLY A 1 82 ? 15.467 -3.583 -2.600 1.00 97.44 82 GLY A CA 1
ATOM 609 C C . GLY A 1 82 ? 16.527 -3.573 -3.707 1.00 97.44 82 GLY A C 1
ATOM 610 O O . GLY A 1 82 ? 17.591 -2.984 -3.521 1.00 97.44 82 GLY A O 1
ATOM 611 N N . ASP A 1 83 ? 16.250 -4.186 -4.861 1.00 97.44 83 ASP A N 1
ATOM 612 C CA . ASP A 1 83 ? 17.119 -4.106 -6.043 1.00 97.44 83 ASP A CA 1
ATOM 613 C C . ASP A 1 83 ? 17.260 -2.661 -6.534 1.00 97.44 83 ASP A C 1
ATOM 615 O O . ASP A 1 83 ? 18.374 -2.207 -6.799 1.00 97.44 83 ASP A O 1
ATOM 619 N N . LEU A 1 84 ? 16.154 -1.913 -6.595 1.00 96.31 84 LEU A N 1
ATOM 620 C CA . LEU A 1 84 ? 16.161 -0.511 -7.020 1.00 96.31 84 LEU A CA 1
ATOM 621 C C . LEU A 1 84 ? 16.878 0.393 -6.010 1.00 96.31 84 LEU A C 1
ATOM 623 O O . LEU A 1 84 ? 17.648 1.260 -6.415 1.00 96.31 84 LEU A O 1
ATOM 627 N N . VAL A 1 85 ? 16.680 0.172 -4.705 1.00 95.38 85 VAL A N 1
ATOM 628 C CA . VAL A 1 85 ? 17.416 0.895 -3.653 1.00 95.38 85 VAL A CA 1
ATOM 629 C C . VAL A 1 85 ? 18.922 0.675 -3.804 1.00 95.38 85 VAL A C 1
ATOM 631 O O . VAL A 1 85 ? 19.673 1.647 -3.814 1.00 95.38 85 VAL A O 1
ATOM 634 N N . ARG A 1 86 ? 19.366 -0.577 -3.991 1.00 95.06 86 ARG A N 1
ATOM 635 C CA . ARG A 1 86 ? 20.785 -0.898 -4.225 1.00 95.06 86 ARG A CA 1
ATOM 636 C C . ARG A 1 86 ? 21.326 -0.266 -5.503 1.00 95.06 86 ARG A C 1
ATOM 638 O O . ARG A 1 86 ? 22.444 0.233 -5.508 1.00 95.06 86 ARG A O 1
ATOM 645 N N . ALA A 1 87 ? 20.544 -0.268 -6.582 1.00 92.44 87 ALA A N 1
ATOM 646 C CA . ALA A 1 87 ? 20.957 0.317 -7.856 1.00 92.44 87 ALA A CA 1
ATOM 647 C C . ALA A 1 87 ? 21.193 1.837 -7.773 1.00 92.44 87 ALA A C 1
ATOM 649 O O . ALA A 1 87 ? 21.970 2.379 -8.556 1.00 92.44 87 ALA A O 1
ATOM 650 N N . LEU A 1 88 ? 20.534 2.519 -6.832 1.00 91.69 88 LEU A N 1
ATOM 651 C CA . LEU A 1 88 ? 20.636 3.968 -6.629 1.00 91.69 88 LEU A CA 1
ATOM 652 C C . LEU A 1 88 ? 21.536 4.358 -5.452 1.00 91.69 88 LEU A C 1
ATOM 654 O O . LEU A 1 88 ? 21.740 5.551 -5.200 1.00 91.69 88 LEU A O 1
ATOM 658 N N . GLU A 1 89 ? 22.083 3.378 -4.737 1.00 89.44 89 GLU A N 1
ATOM 659 C CA . GLU A 1 89 ? 22.943 3.605 -3.584 1.00 89.44 89 GLU A CA 1
ATOM 660 C C . GLU A 1 89 ? 24.171 4.440 -3.982 1.00 89.44 89 GLU A C 1
ATOM 662 O O . GLU A 1 89 ? 24.828 4.195 -4.994 1.00 89.44 89 GLU A O 1
ATOM 667 N N . GLY A 1 90 ? 24.445 5.500 -3.217 1.00 88.94 90 GLY A N 1
ATOM 668 C CA . GLY A 1 90 ? 25.538 6.440 -3.493 1.00 88.94 90 GLY A CA 1
ATOM 669 C C . GLY A 1 90 ? 25.312 7.384 -4.682 1.00 88.94 90 GLY A C 1
ATOM 670 O O . GLY A 1 90 ? 26.086 8.325 -4.845 1.00 88.94 90 GLY A O 1
ATOM 671 N N . SER A 1 91 ? 24.258 7.181 -5.479 1.00 90.12 91 SER A N 1
ATOM 672 C CA . SER A 1 91 ? 23.907 8.046 -6.617 1.00 90.12 91 SER A CA 1
ATOM 673 C C . SER A 1 91 ? 22.892 9.128 -6.246 1.00 90.12 91 SER A C 1
ATOM 675 O O . SER A 1 91 ? 22.919 10.216 -6.817 1.00 90.12 91 SER A O 1
ATOM 677 N N . LEU A 1 92 ? 22.008 8.847 -5.284 1.00 87.69 92 LEU A N 1
ATOM 678 C CA . LEU A 1 92 ? 20.994 9.780 -4.792 1.00 87.69 92 LEU A CA 1
ATOM 679 C C . LEU A 1 92 ? 21.017 9.867 -3.256 1.00 87.69 92 LEU A C 1
ATOM 681 O O . LEU A 1 92 ? 21.399 8.898 -2.594 1.00 87.69 92 LEU A O 1
ATOM 685 N N . PRO A 1 93 ? 20.586 11.001 -2.667 1.00 88.31 93 PRO A N 1
ATOM 686 C CA . PRO A 1 93 ? 20.315 11.081 -1.235 1.00 88.31 93 PRO A CA 1
ATOM 687 C C . PRO A 1 93 ? 19.281 10.035 -0.813 1.00 88.31 93 PRO A C 1
ATOM 689 O O . PRO A 1 93 ? 18.342 9.750 -1.561 1.00 88.31 93 PRO A O 1
ATOM 692 N N . PHE A 1 94 ? 19.412 9.507 0.404 1.00 84.81 94 PHE A N 1
ATOM 693 C CA . PHE A 1 94 ? 18.523 8.469 0.932 1.00 84.81 94 PHE A CA 1
ATOM 694 C C . PHE A 1 94 ? 17.044 8.886 0.864 1.00 84.81 94 PHE A C 1
ATOM 696 O O . PHE A 1 94 ? 16.195 8.091 0.470 1.00 84.81 94 PHE A O 1
ATOM 703 N N . GLU A 1 95 ? 16.754 10.158 1.141 1.00 86.69 95 GLU A N 1
ATOM 704 C CA . GLU A 1 95 ? 15.431 10.788 1.084 1.00 86.69 95 GLU A CA 1
ATOM 705 C C . GLU A 1 95 ? 14.776 10.686 -0.295 1.00 86.69 95 GLU A C 1
ATOM 707 O O . GLU A 1 95 ? 13.561 10.521 -0.401 1.00 86.69 95 GLU A O 1
ATOM 712 N N . SER A 1 96 ? 15.578 10.716 -1.360 1.00 87.69 96 SER A N 1
ATOM 713 C CA . SER A 1 96 ? 15.081 10.577 -2.734 1.00 87.69 96 SER A CA 1
ATOM 714 C C . SER A 1 96 ? 14.630 9.146 -3.046 1.00 87.69 96 SER A C 1
ATOM 716 O O . SER A 1 96 ? 13.853 8.932 -3.972 1.00 87.69 96 SER A O 1
ATOM 718 N N . CYS A 1 97 ? 15.069 8.168 -2.251 1.00 90.19 97 CYS A N 1
ATOM 719 C CA . CYS A 1 97 ? 14.734 6.757 -2.411 1.00 90.19 97 CYS A CA 1
ATOM 720 C C . CYS A 1 97 ? 13.581 6.302 -1.501 1.00 90.19 97 CYS A C 1
ATOM 722 O O . CYS A 1 97 ? 13.261 5.114 -1.497 1.00 90.19 97 CYS A O 1
ATOM 724 N N . PHE A 1 98 ? 12.930 7.197 -0.744 1.00 91.50 98 PHE A N 1
ATOM 725 C CA . PHE A 1 98 ? 11.929 6.818 0.269 1.00 91.50 98 PHE A CA 1
ATOM 726 C C . PHE A 1 98 ? 10.800 5.948 -0.279 1.00 91.50 98 PHE A C 1
ATOM 728 O O . PHE A 1 98 ? 10.466 4.946 0.342 1.00 91.50 98 PHE A O 1
ATOM 735 N N . GLY A 1 99 ? 10.269 6.263 -1.464 1.00 91.19 99 GLY A N 1
ATOM 736 C CA . GLY A 1 99 ? 9.234 5.437 -2.094 1.00 91.19 99 GLY A CA 1
ATOM 737 C C . GLY A 1 99 ? 9.706 4.013 -2.419 1.00 91.19 99 GLY A C 1
ATOM 738 O O . GLY A 1 99 ? 8.936 3.066 -2.310 1.00 91.19 99 GLY A O 1
ATOM 739 N N . LEU A 1 100 ? 10.985 3.832 -2.757 1.00 94.75 100 LEU A N 1
ATOM 740 C CA . LEU A 1 100 ? 11.561 2.517 -3.061 1.00 94.75 100 LEU A CA 1
ATOM 741 C C . LEU A 1 100 ? 11.856 1.730 -1.783 1.00 94.75 100 LEU A C 1
ATOM 743 O O . LEU A 1 100 ? 11.556 0.541 -1.704 1.00 94.75 100 LEU A O 1
ATOM 747 N N . VAL A 1 101 ? 12.378 2.414 -0.760 1.00 95.38 101 VAL A N 1
ATOM 748 C CA . VAL A 1 101 ? 12.609 1.841 0.573 1.00 95.38 101 VAL A CA 1
ATOM 749 C C . VAL A 1 101 ? 11.282 1.453 1.229 1.00 95.38 101 VAL A C 1
ATOM 751 O O . VAL A 1 101 ? 11.207 0.430 1.906 1.00 95.38 101 VAL A O 1
ATOM 754 N N . PHE A 1 102 ? 10.219 2.228 1.006 1.00 95.31 102 PHE A N 1
ATOM 755 C CA . PHE A 1 102 ? 8.863 1.873 1.412 1.00 95.31 102 PHE A CA 1
ATOM 756 C C . PHE A 1 102 ? 8.444 0.536 0.796 1.00 95.31 102 PHE A C 1
ATOM 758 O O . PHE A 1 102 ? 8.094 -0.385 1.533 1.00 95.31 102 PHE A O 1
ATOM 765 N N . ILE A 1 103 ? 8.556 0.396 -0.532 1.00 96.62 103 ILE A N 1
ATOM 766 C CA . ILE A 1 103 ? 8.193 -0.844 -1.232 1.00 96.62 103 ILE A CA 1
ATOM 767 C C . ILE A 1 103 ? 9.012 -2.028 -0.711 1.00 96.62 103 ILE A C 1
ATOM 769 O O . ILE A 1 103 ? 8.458 -3.086 -0.411 1.00 96.62 103 ILE A O 1
ATOM 773 N N . GLU A 1 104 ? 10.324 -1.836 -0.559 1.00 97.88 104 GLU A N 1
ATOM 774 C CA . GLU A 1 104 ? 11.234 -2.842 -0.019 1.00 97.88 104 GLU A CA 1
ATOM 775 C C . GLU A 1 104 ? 10.789 -3.319 1.370 1.00 97.88 104 GLU A C 1
ATOM 777 O O . GLU A 1 104 ? 10.630 -4.520 1.598 1.00 97.88 104 GLU A O 1
ATOM 782 N N . ARG A 1 105 ? 10.614 -2.386 2.314 1.00 97.38 105 ARG A N 1
ATOM 783 C CA . ARG A 1 105 ? 10.356 -2.719 3.720 1.00 97.38 105 ARG A CA 1
ATOM 784 C C . ARG A 1 105 ? 8.960 -3.290 3.920 1.00 97.38 105 ARG A C 1
ATOM 786 O O . ARG A 1 105 ? 8.833 -4.282 4.629 1.00 97.38 105 ARG A O 1
ATOM 793 N N . VAL A 1 106 ? 7.944 -2.727 3.265 1.00 97.12 106 VAL A N 1
ATOM 794 C CA . VAL A 1 106 ? 6.573 -3.254 3.319 1.00 97.12 106 VAL A CA 1
ATOM 795 C C . VAL A 1 106 ? 6.511 -4.647 2.694 1.00 97.12 106 VAL A C 1
ATOM 797 O O . VAL A 1 106 ? 5.994 -5.569 3.319 1.00 97.12 106 VAL A O 1
ATOM 800 N N . GLY A 1 107 ? 7.100 -4.839 1.509 1.00 97.56 107 GLY A N 1
ATOM 801 C CA . GLY A 1 107 ? 7.113 -6.143 0.842 1.00 97.56 107 GLY A CA 1
ATOM 802 C C . GLY A 1 107 ? 7.834 -7.226 1.649 1.00 97.56 107 GLY A C 1
ATOM 803 O O . GLY A 1 107 ? 7.365 -8.359 1.722 1.00 97.56 107 GLY A O 1
ATOM 804 N N . LYS A 1 108 ? 8.939 -6.880 2.323 1.00 98.06 108 LYS A N 1
ATOM 805 C CA . LYS A 1 108 ? 9.622 -7.791 3.258 1.00 98.06 108 LYS A CA 1
ATOM 806 C C . LYS A 1 108 ? 8.763 -8.105 4.481 1.00 98.06 108 LYS A C 1
ATOM 808 O O . LYS A 1 108 ? 8.607 -9.273 4.819 1.00 98.06 108 LYS A O 1
ATOM 813 N N . ALA A 1 109 ? 8.204 -7.084 5.124 1.00 97.38 109 ALA A N 1
ATOM 814 C CA . ALA A 1 109 ? 7.438 -7.234 6.358 1.00 97.38 109 ALA A CA 1
ATOM 815 C C . ALA A 1 109 ? 6.161 -8.066 6.176 1.00 97.38 109 ALA A C 1
ATOM 817 O O . ALA A 1 109 ? 5.792 -8.825 7.065 1.00 97.38 109 ALA A O 1
ATOM 818 N N . LEU A 1 110 ? 5.505 -7.943 5.019 1.00 97.06 110 LEU A N 1
ATOM 819 C CA . LEU A 1 110 ? 4.270 -8.663 4.710 1.00 97.06 110 LEU A CA 1
ATOM 820 C C . LEU A 1 110 ? 4.502 -10.000 3.992 1.00 97.06 110 LEU A C 1
ATOM 822 O O . LEU A 1 110 ? 3.540 -10.690 3.687 1.00 97.06 110 LEU A O 1
ATOM 826 N N . SER A 1 111 ? 5.752 -10.391 3.720 1.00 96.88 111 SER A N 1
ATOM 827 C CA . SER A 1 111 ? 6.057 -11.595 2.925 1.00 96.88 111 SER A CA 1
ATOM 828 C C . SER A 1 111 ? 5.476 -12.897 3.488 1.00 96.88 111 SER A C 1
ATOM 830 O O . SER A 1 111 ? 5.091 -13.764 2.705 1.00 96.88 111 SER A O 1
ATOM 832 N N . ASP A 1 112 ? 5.357 -12.990 4.813 1.00 93.62 112 ASP A N 1
ATOM 833 C CA . ASP A 1 112 ? 4.771 -14.130 5.528 1.00 93.62 112 ASP A CA 1
ATOM 834 C C . ASP A 1 112 ? 3.358 -13.834 6.074 1.00 93.62 112 ASP A C 1
ATOM 836 O O . ASP A 1 112 ? 2.781 -14.639 6.809 1.00 93.62 112 ASP A O 1
ATOM 840 N N . VAL A 1 113 ? 2.785 -12.675 5.732 1.00 94.12 113 VAL A N 1
ATOM 841 C CA . VAL A 1 113 ? 1.435 -12.272 6.141 1.00 94.12 113 VAL A CA 1
ATOM 842 C C . VAL A 1 113 ? 0.435 -12.712 5.065 1.00 94.12 113 VAL A C 1
ATOM 844 O O . VAL A 1 113 ? 0.679 -12.486 3.877 1.00 94.12 113 VAL A O 1
ATOM 847 N N . PRO A 1 114 ? -0.704 -13.332 5.434 1.00 94.56 114 PRO A N 1
ATOM 848 C CA . PRO A 1 114 ? -1.743 -13.671 4.470 1.00 94.56 114 PRO A CA 1
ATOM 849 C C . PRO A 1 114 ? -2.236 -12.447 3.692 1.00 94.56 114 PRO A C 1
ATOM 851 O O . PRO A 1 114 ? -2.411 -11.369 4.259 1.00 94.56 114 PRO A O 1
ATOM 854 N N . ALA A 1 115 ? -2.521 -12.640 2.404 1.00 93.62 115 ALA A N 1
ATOM 855 C CA . ALA A 1 115 ? -3.102 -11.596 1.575 1.00 93.62 115 ALA A CA 1
ATOM 856 C C . ALA A 1 115 ? -4.451 -11.110 2.153 1.00 93.62 115 ALA A C 1
ATOM 858 O O . ALA A 1 115 ? -5.254 -11.933 2.634 1.00 93.62 115 ALA A O 1
ATOM 859 N N . PRO A 1 116 ? -4.720 -9.794 2.111 1.00 93.75 116 PRO A N 1
ATOM 860 C CA . PRO A 1 116 ? -5.993 -9.256 2.530 1.00 93.75 116 PRO A CA 1
ATOM 861 C C . PRO A 1 116 ? -7.150 -9.813 1.707 1.00 93.75 116 PRO A C 1
ATOM 863 O O . PRO A 1 116 ? -7.020 -10.136 0.530 1.00 93.75 116 PRO A O 1
ATOM 866 N N . ARG A 1 117 ? -8.328 -9.923 2.321 1.00 95.19 117 ARG A N 1
ATOM 867 C CA . ARG A 1 117 ? -9.528 -10.382 1.610 1.00 95.19 117 ARG A CA 1
ATOM 868 C C . ARG A 1 117 ? -10.751 -9.630 2.076 1.00 95.19 117 ARG A C 1
ATOM 870 O O . ARG A 1 117 ? -11.043 -9.589 3.267 1.00 95.19 117 ARG A O 1
ATOM 877 N N . LEU A 1 118 ? -11.521 -9.113 1.126 1.00 95.50 118 LEU A N 1
ATOM 878 C CA . LEU A 1 118 ? -12.820 -8.523 1.413 1.00 95.50 118 LEU A CA 1
ATOM 879 C C . LEU A 1 118 ? -13.922 -9.584 1.368 1.00 95.50 118 LEU A C 1
ATOM 881 O O . LEU A 1 118 ? -14.136 -10.249 0.357 1.00 95.50 118 LEU A O 1
ATOM 885 N N . GLU A 1 119 ? -14.662 -9.690 2.459 1.00 97.56 119 GLU A N 1
ATOM 886 C CA . GLU A 1 119 ? -15.926 -10.399 2.549 1.00 97.56 119 GLU A CA 1
ATOM 887 C C . GLU A 1 119 ? -17.051 -9.372 2.685 1.00 97.56 119 GLU A C 1
ATOM 889 O O . GLU A 1 119 ? -17.026 -8.504 3.557 1.00 97.56 119 GLU A O 1
ATOM 894 N N . ARG A 1 120 ? -18.045 -9.444 1.800 1.00 97.06 120 ARG A N 1
ATOM 895 C CA . ARG A 1 120 ? -19.226 -8.579 1.848 1.00 97.06 120 ARG A CA 1
ATOM 896 C C . ARG A 1 120 ? -20.454 -9.335 1.349 1.00 97.06 120 ARG A C 1
ATOM 898 O O . ARG A 1 120 ? -20.308 -10.192 0.476 1.00 97.06 120 ARG A O 1
ATOM 905 N N . PRO A 1 121 ? -21.657 -9.018 1.846 1.00 96.81 121 PRO A N 1
ATOM 906 C CA . PRO A 1 121 ? -22.875 -9.621 1.327 1.00 96.81 121 PRO A CA 1
ATOM 907 C C . PRO A 1 121 ? -23.127 -9.196 -0.129 1.00 96.81 121 PRO A C 1
ATOM 909 O O . PRO A 1 121 ? -22.757 -8.092 -0.539 1.00 96.81 121 PRO A O 1
ATOM 912 N N . ASP A 1 122 ? -23.806 -10.054 -0.899 1.00 96.69 122 ASP A N 1
ATOM 913 C CA . ASP A 1 122 ? -24.232 -9.766 -2.279 1.00 96.69 122 ASP A CA 1
ATOM 914 C C . ASP A 1 122 ? -25.475 -8.861 -2.307 1.00 96.69 122 ASP A C 1
ATOM 916 O O . ASP A 1 122 ? -26.572 -9.229 -2.723 1.00 96.69 122 ASP A O 1
ATOM 920 N N . ARG A 1 123 ? -25.318 -7.673 -1.728 1.00 95.88 123 ARG A N 1
ATOM 921 C CA . ARG A 1 123 ? -26.288 -6.579 -1.743 1.00 95.88 123 ARG A CA 1
ATOM 922 C C . ARG A 1 123 ? -25.595 -5.275 -1.383 1.00 95.88 123 ARG A C 1
ATOM 924 O O . ARG A 1 123 ? -24.434 -5.246 -0.973 1.00 95.88 123 ARG A O 1
ATOM 931 N N . THR A 1 124 ? -26.331 -4.179 -1.498 1.00 96.56 124 THR A N 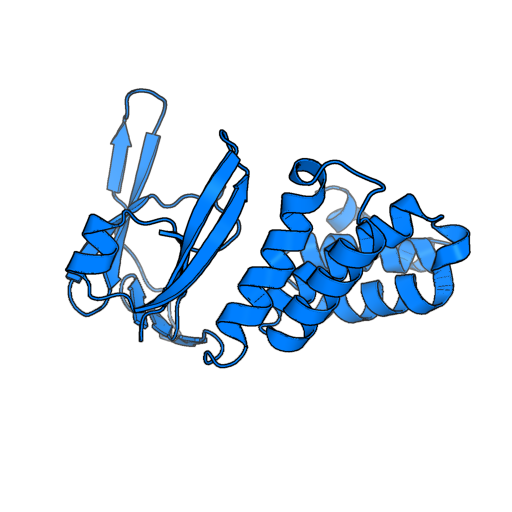1
ATOM 932 C CA . THR A 1 124 ? -25.889 -2.891 -0.970 1.00 96.56 124 THR A CA 1
ATOM 933 C C . THR A 1 124 ? -25.714 -2.975 0.548 1.00 96.56 124 THR A C 1
ATOM 935 O O . THR A 1 124 ? -26.618 -3.409 1.268 1.00 96.56 124 THR A O 1
ATOM 938 N N . VAL A 1 125 ? -24.543 -2.543 1.017 1.00 96.06 125 VAL A N 1
ATOM 939 C CA . VAL A 1 125 ? -24.254 -2.280 2.430 1.00 96.06 125 VAL A CA 1
ATOM 940 C C . VAL A 1 125 ? -24.311 -0.771 2.627 1.00 96.06 125 VAL A C 1
ATOM 942 O O . VAL A 1 125 ? -23.642 -0.030 1.909 1.00 96.06 125 VAL A O 1
ATOM 945 N N . THR A 1 126 ? -25.113 -0.322 3.588 1.00 96.06 126 THR A N 1
ATOM 946 C CA . THR A 1 126 ? -25.203 1.092 3.964 1.00 96.06 126 THR A CA 1
ATOM 947 C C . THR A 1 126 ? -24.412 1.300 5.244 1.00 96.06 126 THR A C 1
ATOM 949 O O . THR A 1 126 ? -24.724 0.697 6.267 1.00 96.06 126 THR A O 1
ATOM 952 N N . VAL A 1 127 ? -23.400 2.160 5.186 1.00 96.44 127 VAL A N 1
ATOM 953 C CA . VAL A 1 127 ? -22.581 2.542 6.340 1.00 96.44 127 VAL A CA 1
ATOM 954 C C . VAL A 1 127 ? -22.971 3.967 6.726 1.00 96.44 127 VAL A C 1
ATOM 956 O O . VAL A 1 127 ? -22.992 4.833 5.846 1.00 96.44 127 VAL A O 1
ATOM 959 N N . PRO A 1 128 ? -23.327 4.240 7.993 1.00 94.81 128 PRO A N 1
ATOM 960 C CA . PRO A 1 128 ? -23.595 5.604 8.416 1.00 94.81 128 PRO A CA 1
ATOM 961 C C . PRO A 1 128 ? -22.304 6.419 8.324 1.00 94.81 128 PRO A C 1
ATOM 963 O O . PRO A 1 128 ? -21.240 5.972 8.743 1.00 94.81 128 PRO A O 1
ATOM 966 N N . MET A 1 129 ? -22.410 7.620 7.769 1.00 95.88 129 MET A N 1
ATOM 967 C CA . MET A 1 129 ? -21.296 8.550 7.655 1.00 95.88 129 MET A CA 1
ATOM 968 C C . MET A 1 129 ? -21.613 9.789 8.477 1.00 95.88 129 MET A C 1
ATOM 970 O O . MET A 1 129 ? -22.689 10.379 8.341 1.00 95.88 129 MET A O 1
ATOM 974 N N . ARG A 1 130 ? -20.671 10.184 9.326 1.00 95.69 130 ARG A N 1
ATOM 975 C CA . ARG A 1 130 ? -20.741 11.418 10.103 1.00 95.69 130 ARG A CA 1
ATOM 976 C C . ARG A 1 130 ? -19.903 12.487 9.418 1.00 95.69 130 ARG A C 1
ATOM 978 O O . ARG A 1 130 ? -18.872 12.189 8.828 1.00 95.69 130 ARG A O 1
ATOM 985 N N . TYR A 1 131 ? -20.361 13.727 9.469 1.00 94.50 131 TYR A N 1
ATOM 986 C CA . TYR A 1 131 ? -19.700 14.859 8.835 1.00 94.50 131 TYR A CA 1
ATOM 987 C C . TYR A 1 131 ? -19.513 15.964 9.861 1.00 94.50 131 TYR A C 1
ATOM 989 O O . TYR A 1 131 ? -20.501 16.432 10.430 1.00 94.50 131 TYR A O 1
ATOM 997 N N . ASP A 1 132 ? -18.270 16.407 10.037 1.00 95.31 132 ASP A N 1
ATOM 998 C CA . ASP A 1 132 ? -17.948 17.521 10.921 1.00 95.31 132 ASP A CA 1
ATOM 999 C C . ASP A 1 132 ? -17.161 18.605 10.192 1.00 95.31 132 ASP A C 1
ATOM 1001 O O . ASP A 1 132 ? -16.292 18.334 9.357 1.00 95.31 132 ASP A O 1
ATOM 1005 N N . ALA A 1 133 ? -17.403 19.853 10.590 1.00 93.50 133 ALA A N 1
ATOM 1006 C CA . ALA A 1 133 ? -16.451 20.928 10.362 1.00 93.50 133 ALA A CA 1
ATOM 1007 C C . ALA A 1 133 ? -15.285 20.807 11.352 1.00 93.50 133 ALA A C 1
ATOM 1009 O O . ALA A 1 133 ? -15.494 20.640 12.553 1.00 93.50 133 ALA A O 1
ATOM 1010 N N . VAL A 1 134 ? -14.067 20.922 10.835 1.00 89.81 134 VAL A N 1
ATOM 1011 C CA . VAL A 1 134 ? -12.824 21.000 11.612 1.00 89.81 134 VAL A CA 1
ATOM 1012 C C . VAL A 1 134 ? -12.133 22.331 11.306 1.00 89.81 134 VAL A C 1
ATOM 1014 O O . VAL A 1 134 ? -12.542 23.036 10.385 1.00 89.81 134 VAL A O 1
ATOM 1017 N N . ASP A 1 135 ? -11.078 22.686 12.046 1.00 87.31 135 ASP A N 1
ATOM 1018 C CA . ASP A 1 135 ? -10.379 23.977 11.891 1.00 87.31 135 ASP A CA 1
ATOM 1019 C C . ASP A 1 135 ? -10.024 24.314 10.434 1.00 87.31 135 ASP A C 1
ATOM 1021 O O . ASP A 1 135 ? -10.085 25.471 10.013 1.00 87.31 135 ASP A O 1
ATOM 1025 N N . ARG A 1 136 ? -9.660 23.296 9.644 1.00 84.88 136 ARG A N 1
ATOM 1026 C CA . ARG A 1 136 ? -9.400 23.418 8.208 1.00 84.88 136 ARG A CA 1
ATOM 1027 C C . ARG A 1 136 ? -10.234 22.421 7.413 1.00 84.88 136 ARG A C 1
ATOM 1029 O O . ARG A 1 136 ? -9.788 21.316 7.128 1.00 84.88 136 ARG A O 1
ATOM 1036 N N . GLY A 1 137 ? -11.417 22.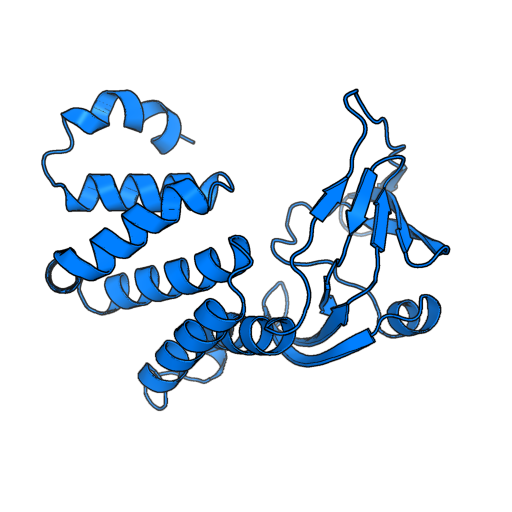859 6.997 1.00 88.88 137 GLY A N 1
ATOM 1037 C CA . GLY A 1 137 ? -12.280 22.110 6.090 1.00 88.88 137 GLY A CA 1
ATOM 1038 C C . GLY A 1 137 ? -13.217 21.162 6.825 1.00 88.88 137 GLY A C 1
ATOM 1039 O O . GLY A 1 137 ? -13.819 21.523 7.837 1.00 88.88 137 GLY A O 1
ATOM 1040 N N . HIS A 1 138 ? -13.381 19.964 6.275 1.00 92.19 138 HIS A N 1
ATOM 1041 C CA . HIS A 1 138 ? -14.387 19.019 6.731 1.00 92.19 138 HIS A CA 1
ATOM 1042 C C . HIS A 1 138 ? -13.844 17.604 6.747 1.00 92.19 138 HIS A C 1
ATOM 1044 O O . HIS A 1 138 ? -13.136 17.201 5.824 1.00 92.19 138 HIS A O 1
ATOM 1050 N N . HIS A 1 139 ? -14.225 16.853 7.773 1.00 94.56 139 HIS A N 1
ATOM 1051 C CA . HIS A 1 139 ? -13.944 15.431 7.856 1.00 94.56 139 HIS A CA 1
ATOM 1052 C C . HIS A 1 139 ? -15.235 14.639 7.712 1.00 94.56 139 HIS A C 1
ATOM 1054 O O . HIS A 1 139 ? -16.273 14.980 8.286 1.00 94.56 139 HIS A O 1
ATOM 1060 N N . TYR A 1 140 ? -15.126 13.555 6.957 1.00 95.25 140 TYR A N 1
ATOM 1061 C CA . TYR A 1 140 ? -16.114 12.496 6.910 1.00 95.25 140 TYR A CA 1
ATOM 1062 C C . TYR A 1 140 ? -15.603 11.359 7.779 1.00 95.25 140 TYR A C 1
ATOM 1064 O O . TYR A 1 140 ? -14.453 10.952 7.632 1.00 95.25 140 TYR A O 1
ATOM 1072 N N . TYR A 1 141 ? -16.444 10.860 8.673 1.00 96.62 141 TYR A N 1
ATOM 1073 C CA . TYR A 1 141 ? -16.122 9.750 9.551 1.00 96.62 141 TYR A CA 1
ATOM 1074 C C . TYR A 1 141 ? -17.025 8.563 9.257 1.00 96.62 141 TYR A C 1
ATOM 1076 O O . TYR A 1 141 ? -18.218 8.735 8.988 1.00 96.62 141 TYR A O 1
ATOM 1084 N N . ILE A 1 142 ? -16.456 7.368 9.348 1.00 97.00 142 ILE A N 1
ATOM 1085 C CA . ILE A 1 142 ? -17.181 6.102 9.265 1.00 97.00 142 ILE A CA 1
ATOM 1086 C C . ILE A 1 142 ? -16.855 5.244 10.493 1.00 97.00 142 ILE A C 1
ATOM 1088 O O . ILE A 1 142 ? -15.703 5.253 10.934 1.00 97.00 142 ILE A O 1
ATOM 1092 N N . PRO A 1 143 ? -17.829 4.499 11.046 1.00 97.44 143 PRO A N 1
ATOM 1093 C CA . PRO A 1 143 ? -17.555 3.557 12.117 1.00 97.44 143 PRO A CA 1
ATOM 1094 C C . PRO A 1 143 ? -16.784 2.361 11.562 1.00 97.44 143 PRO A C 1
ATOM 1096 O O . PRO A 1 143 ? -17.163 1.758 10.551 1.00 97.44 143 PRO A O 1
ATOM 1099 N N . VAL A 1 144 ? -15.695 2.030 12.242 1.00 97.38 144 VAL A N 1
ATOM 1100 C CA . VAL A 1 144 ? -14.816 0.915 11.917 1.00 97.38 144 VAL A CA 1
ATOM 1101 C C . VAL A 1 144 ? -14.567 0.120 13.186 1.00 97.38 144 VAL A C 1
ATOM 1103 O O .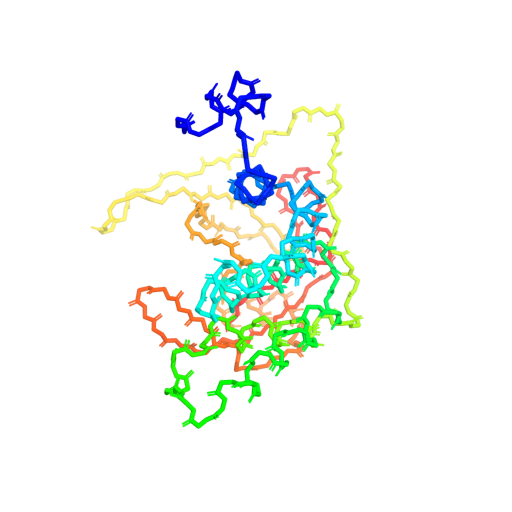 VAL A 1 144 ? -14.163 0.676 14.206 1.00 97.38 144 VAL A O 1
ATOM 1106 N N . GLU A 1 145 ? -14.790 -1.186 13.118 1.00 97.62 145 GLU A N 1
ATOM 1107 C CA . GLU A 1 145 ? -14.481 -2.107 14.207 1.00 97.62 145 GLU A CA 1
ATOM 1108 C C . GLU A 1 145 ? -13.171 -2.836 13.908 1.00 97.62 145 GLU A C 1
ATOM 1110 O O . GLU A 1 145 ? -13.022 -3.449 12.849 1.00 97.62 145 GLU A O 1
ATOM 1115 N N . VAL A 1 146 ? -12.228 -2.797 14.846 1.00 97.00 146 VAL A N 1
ATOM 1116 C CA . VAL A 1 146 ? -10.998 -3.598 14.800 1.00 97.00 146 VAL A CA 1
ATOM 1117 C C . VAL A 1 146 ? -10.910 -4.395 16.093 1.00 97.00 146 VAL A C 1
ATOM 1119 O O . VAL A 1 146 ? -11.012 -3.823 17.176 1.00 97.00 146 VAL A O 1
ATOM 1122 N N . ASN A 1 147 ? -10.761 -5.718 15.981 1.00 91.00 147 ASN A N 1
ATOM 1123 C CA . ASN A 1 147 ? -10.688 -6.638 17.124 1.00 91.00 147 ASN A CA 1
ATOM 1124 C C . ASN A 1 147 ? -11.804 -6.423 18.175 1.00 91.00 147 ASN A C 1
ATOM 1126 O O . ASN A 1 147 ? -11.568 -6.492 19.380 1.00 91.00 147 ASN A O 1
ATOM 1130 N N . GLY A 1 148 ? -13.034 -6.152 17.719 1.00 86.88 148 GLY A N 1
ATOM 1131 C CA . GLY A 1 148 ? -14.205 -5.956 18.581 1.00 86.88 148 GLY A CA 1
ATOM 1132 C C . GLY A 1 148 ? -14.364 -4.549 19.169 1.00 86.88 148 GLY A C 1
ATOM 1133 O O . GLY A 1 148 ? -15.318 -4.317 19.913 1.00 86.88 148 GLY A O 1
ATOM 1134 N N . LEU A 1 149 ? -13.469 -3.605 18.853 1.00 95.06 149 LEU A N 1
ATOM 1135 C CA . LEU A 1 149 ? -13.584 -2.211 19.276 1.00 95.06 149 LEU A CA 1
ATOM 1136 C C . LEU A 1 149 ? -13.973 -1.305 18.106 1.00 95.06 149 LEU A C 1
ATOM 1138 O O . LEU A 1 149 ? -13.209 -1.151 17.155 1.00 95.06 149 LEU A O 1
ATOM 1142 N N . GLU A 1 150 ? -15.132 -0.655 18.214 1.00 96.50 150 GLU A N 1
ATOM 1143 C CA . GLU A 1 150 ? -15.596 0.332 17.236 1.00 96.50 150 GLU A CA 1
ATOM 1144 C C . GLU A 1 150 ? -15.050 1.741 17.536 1.00 96.50 150 GLU A C 1
ATOM 1146 O O . GLU A 1 150 ? -15.106 2.236 18.675 1.00 96.50 150 GLU A O 1
ATOM 1151 N N . ARG A 1 151 ? -14.521 2.403 16.502 1.00 96.19 151 ARG A N 1
ATOM 1152 C CA . ARG A 1 151 ? -14.116 3.815 16.499 1.00 96.19 151 ARG A CA 1
ATOM 1153 C C . ARG A 1 151 ? -14.467 4.476 15.171 1.00 96.19 151 ARG A C 1
ATOM 1155 O O . ARG A 1 151 ? -14.526 3.830 14.131 1.00 96.19 151 ARG A O 1
ATOM 1162 N N . ASP A 1 152 ? -14.624 5.792 15.215 1.00 95.75 152 ASP A N 1
ATOM 1163 C CA . ASP A 1 152 ? -14.766 6.610 14.016 1.00 95.75 152 ASP A CA 1
ATOM 1164 C C . ASP A 1 152 ? -13.407 6.802 13.337 1.00 95.75 152 ASP A C 1
ATOM 1166 O O . ASP A 1 152 ? -12.472 7.337 13.936 1.00 95.75 152 ASP A O 1
ATOM 1170 N N . PHE A 1 153 ? -13.310 6.396 12.075 1.00 96.25 153 PHE A N 1
ATOM 1171 C CA . PHE A 1 153 ? -12.143 6.623 11.225 1.00 96.25 153 PHE A CA 1
ATOM 1172 C C . PHE A 1 153 ? -12.443 7.749 10.244 1.00 96.25 153 PHE A C 1
ATOM 1174 O O . PHE A 1 153 ? -13.567 7.855 9.753 1.00 96.25 153 PHE A O 1
ATOM 1181 N N . ILE A 1 154 ? -11.438 8.565 9.920 1.00 95.00 154 ILE A N 1
ATOM 1182 C CA . ILE A 1 154 ? -11.553 9.554 8.844 1.00 95.00 154 ILE A CA 1
ATOM 1183 C C . ILE A 1 154 ? -11.581 8.805 7.507 1.00 95.00 154 ILE A C 1
ATOM 1185 O O . ILE A 1 154 ? -10.681 8.024 7.203 1.00 95.00 154 ILE A O 1
ATOM 1189 N N . PHE A 1 155 ? -12.603 9.061 6.697 1.00 93.75 155 PHE A N 1
ATOM 1190 C CA . PHE A 1 155 ? -12.681 8.574 5.327 1.00 93.75 155 PHE A CA 1
ATOM 1191 C C . PHE A 1 155 ? -11.834 9.469 4.413 1.00 93.75 155 PHE A C 1
ATOM 1193 O O . PHE A 1 155 ? -12.309 10.480 3.890 1.00 93.75 155 PHE A O 1
ATOM 1200 N N . ASP A 1 156 ? -10.558 9.111 4.265 1.00 90.62 156 ASP A N 1
ATOM 1201 C CA . ASP A 1 156 ? -9.557 9.889 3.535 1.00 90.62 156 ASP A CA 1
ATOM 1202 C C . ASP A 1 156 ? -9.223 9.261 2.174 1.00 90.62 156 ASP A C 1
ATOM 1204 O O . ASP A 1 156 ? -8.451 8.309 2.071 1.00 90.62 156 ASP A O 1
ATOM 1208 N N . THR A 1 157 ? -9.772 9.827 1.097 1.00 86.88 157 THR A N 1
ATOM 1209 C CA . THR A 1 157 ? -9.469 9.395 -0.278 1.00 86.88 157 THR A CA 1
ATOM 1210 C C . THR A 1 157 ? -8.050 9.759 -0.738 1.00 86.88 157 THR A C 1
ATOM 1212 O O . THR A 1 157 ? -7.639 9.333 -1.814 1.00 86.88 157 THR A O 1
ATOM 1215 N N . GLY A 1 158 ? -7.326 10.591 0.020 1.00 85.38 158 GLY A N 1
ATOM 1216 C CA . GLY A 1 158 ? -5.938 10.976 -0.238 1.00 85.38 158 GLY A CA 1
ATOM 1217 C C . GLY A 1 158 ? -4.905 10.030 0.380 1.00 85.38 158 GLY A C 1
ATOM 1218 O O . GLY A 1 158 ? -3.729 10.104 0.021 1.00 85.38 158 GLY A O 1
ATOM 1219 N N . CYS A 1 159 ? -5.323 9.121 1.264 1.00 85.00 159 CYS A N 1
ATOM 1220 C CA . CYS A 1 159 ? -4.458 8.105 1.853 1.00 85.00 159 CYS A CA 1
ATOM 1221 C C . CYS A 1 159 ? -4.394 6.876 0.937 1.00 85.00 159 CYS A C 1
ATOM 1223 O O . CYS A 1 159 ? -5.270 6.013 0.953 1.00 85.00 159 CYS A O 1
ATOM 1225 N N . SER A 1 160 ? -3.360 6.811 0.097 1.00 73.88 160 SER A N 1
ATOM 1226 C CA . SER A 1 160 ? -3.258 5.823 -0.984 1.00 73.88 160 SER A CA 1
ATOM 1227 C C . SER A 1 160 ? -2.797 4.428 -0.554 1.00 73.88 160 SER A C 1
ATOM 1229 O O . SER A 1 160 ? -2.970 3.487 -1.327 1.00 73.88 160 SER A O 1
ATOM 1231 N N . PHE A 1 161 ? -2.211 4.265 0.638 1.00 79.00 161 PHE A N 1
ATOM 1232 C CA . PHE A 1 161 ? -1.704 2.971 1.094 1.00 79.00 161 PHE A CA 1
ATOM 1233 C C . PHE A 1 161 ? -1.876 2.776 2.602 1.00 79.00 161 PHE A C 1
ATOM 1235 O O . PHE A 1 161 ? -1.276 3.488 3.405 1.00 79.00 161 PHE A O 1
ATOM 1242 N N . GLY A 1 162 ? -2.648 1.754 2.975 1.00 82.25 162 GLY A N 1
ATOM 1243 C CA . GLY A 1 162 ? -2.894 1.387 4.368 1.00 82.25 162 GLY A CA 1
ATOM 1244 C C . GLY A 1 162 ? -3.782 2.375 5.124 1.00 82.25 162 GLY A C 1
ATOM 1245 O O . GLY A 1 162 ? -4.307 3.340 4.571 1.00 82.25 162 GLY A O 1
ATOM 1246 N N . CYS A 1 163 ? -3.966 2.099 6.413 1.00 91.44 163 CYS A N 1
ATOM 1247 C CA . CYS A 1 163 ? -4.721 2.947 7.325 1.00 91.44 163 CYS A CA 1
ATOM 1248 C C . CYS A 1 163 ? -3.800 3.479 8.425 1.00 91.44 163 CYS A C 1
ATOM 1250 O O . CYS A 1 163 ? -3.156 2.689 9.116 1.00 91.44 163 CYS A O 1
ATOM 1252 N N . PHE A 1 164 ? -3.739 4.802 8.582 1.00 94.06 164 PHE A N 1
ATOM 1253 C CA . PHE A 1 16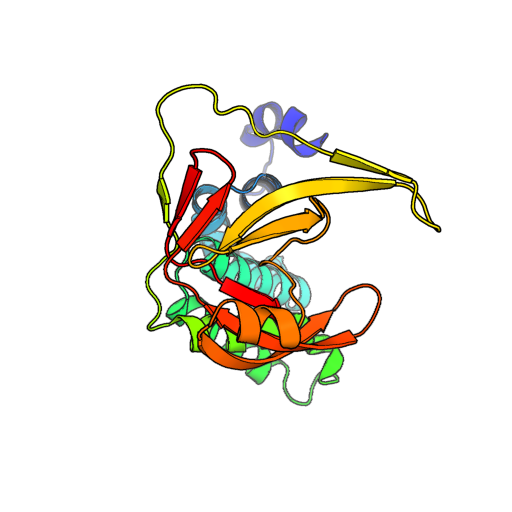4 ? -2.962 5.429 9.647 1.00 94.06 164 PHE A CA 1
ATOM 1254 C C . PHE A 1 164 ? -3.722 5.404 10.968 1.00 94.06 164 PHE A C 1
ATOM 1256 O O . PHE A 1 164 ? -4.873 5.836 11.041 1.00 94.06 164 PHE A O 1
ATOM 1263 N N . VAL A 1 165 ? -3.056 4.955 12.026 1.00 95.69 165 VAL A N 1
ATOM 1264 C CA . VAL A 1 165 ? -3.594 4.954 13.386 1.00 95.69 165 VAL A CA 1
ATOM 1265 C C . VAL A 1 165 ? -2.526 5.401 14.373 1.00 95.69 165 VAL A C 1
ATOM 1267 O O . VAL A 1 165 ? -1.343 5.253 14.127 1.00 95.69 165 VAL A O 1
ATOM 1270 N N . SER A 1 166 ? -2.924 5.950 15.518 1.00 96.19 166 SER A N 1
ATOM 1271 C CA . SER A 1 166 ? -1.955 6.280 16.572 1.00 96.19 166 SER A CA 1
ATOM 1272 C C . SER A 1 166 ? -1.428 5.022 17.268 1.00 96.19 166 SER A C 1
ATOM 1274 O O . SER A 1 166 ? -2.202 4.085 17.469 1.00 96.19 166 SER A O 1
ATOM 1276 N N . GLU A 1 167 ? -0.201 5.066 17.793 1.00 96.88 167 GLU A N 1
ATOM 1277 C CA . GLU A 1 167 ? 0.371 4.003 18.641 1.00 96.88 167 GLU A CA 1
ATOM 1278 C C . GLU A 1 167 ? -0.544 3.611 19.812 1.00 96.88 167 GLU A C 1
ATOM 1280 O O . GLU A 1 167 ? -0.832 2.433 20.003 1.00 96.88 167 GLU A O 1
ATOM 1285 N N . ARG A 1 168 ? -1.132 4.597 20.505 1.00 97.50 168 ARG A N 1
ATOM 1286 C CA . ARG A 1 168 ? -2.112 4.352 21.579 1.00 97.50 168 ARG A CA 1
ATOM 1287 C C . ARG A 1 168 ? -3.298 3.503 21.112 1.00 97.50 168 ARG A C 1
ATOM 1289 O O . ARG A 1 168 ? -3.769 2.649 21.852 1.00 97.50 168 ARG A O 1
ATOM 1296 N N . TYR A 1 169 ? -3.812 3.769 19.912 1.00 97.56 169 TYR A N 1
ATOM 1297 C CA . TYR A 1 169 ? -4.925 2.999 19.353 1.00 97.56 169 TYR A CA 1
ATOM 1298 C C . TYR A 1 169 ? -4.474 1.595 18.956 1.00 97.56 169 TYR A C 1
ATOM 1300 O O . TYR A 1 169 ? -5.179 0.637 19.251 1.00 97.56 169 TYR A O 1
ATOM 1308 N N . ALA A 1 170 ? -3.297 1.469 18.335 1.00 97.69 170 ALA A N 1
ATOM 1309 C CA . ALA A 1 170 ? -2.734 0.176 17.965 1.00 97.69 170 ALA A CA 1
ATOM 1310 C C . ALA A 1 170 ? -2.590 -0.754 19.182 1.00 97.69 170 ALA A C 1
ATOM 1312 O O . ALA A 1 170 ? -2.957 -1.924 19.101 1.00 97.69 170 ALA A O 1
ATOM 1313 N N . GLU A 1 171 ? -2.133 -0.221 20.318 1.00 97.31 171 GLU A N 1
ATOM 1314 C CA . GLU A 1 171 ? -2.097 -0.934 21.601 1.00 97.31 171 GLU A CA 1
ATOM 1315 C C . GLU A 1 171 ? -3.505 -1.265 22.122 1.00 97.31 171 GLU A C 1
ATOM 1317 O O . GLU A 1 171 ? -3.757 -2.394 22.536 1.00 97.31 171 GLU A O 1
ATOM 1322 N N . GLU A 1 172 ? -4.432 -0.300 22.073 1.00 96.88 172 GLU A N 1
ATOM 1323 C CA . GLU A 1 172 ? -5.812 -0.436 22.564 1.00 96.88 172 GLU A CA 1
ATOM 1324 C C . GLU A 1 172 ? -6.582 -1.566 21.862 1.00 96.88 172 GLU A C 1
ATOM 1326 O O . GLU A 1 172 ? -7.314 -2.302 22.524 1.00 96.88 172 GLU A O 1
ATOM 1331 N N . VAL A 1 173 ? -6.401 -1.732 20.547 1.00 96.75 173 VAL A N 1
ATOM 1332 C CA . VAL A 1 173 ? -7.047 -2.807 19.770 1.00 96.75 173 VAL A CA 1
ATOM 1333 C C . VAL A 1 173 ? -6.170 -4.043 19.578 1.00 96.75 173 VAL A C 1
ATOM 1335 O O . VAL A 1 173 ? -6.602 -4.996 18.937 1.00 96.75 173 VAL A O 1
ATOM 1338 N N . GLY A 1 174 ? -4.951 -4.062 20.120 1.00 96.94 174 GLY A N 1
ATOM 1339 C CA . GLY A 1 174 ? -4.050 -5.213 20.035 1.00 96.94 174 GLY A CA 1
ATOM 1340 C C . GLY A 1 174 ? -3.560 -5.524 18.616 1.00 96.94 174 GLY A C 1
ATOM 1341 O O . GLY A 1 174 ? -3.575 -6.684 18.205 1.00 96.94 174 GLY A O 1
ATOM 1342 N N . LEU A 1 175 ? -3.141 -4.510 17.853 1.00 97.81 175 LEU A N 1
ATOM 1343 C CA . LEU A 1 175 ? -2.477 -4.728 16.563 1.00 97.81 175 LEU A CA 1
ATOM 1344 C C . LEU A 1 175 ? -1.119 -5.414 16.757 1.00 97.81 175 LEU A C 1
ATOM 1346 O O . LEU A 1 175 ? -0.386 -5.127 17.705 1.00 97.81 175 LEU A O 1
ATOM 1350 N N . THR A 1 176 ? -0.738 -6.277 15.816 1.00 97.62 176 THR A N 1
ATOM 1351 C CA . THR A 1 176 ? 0.583 -6.920 15.821 1.00 97.62 176 THR A CA 1
ATOM 1352 C C . THR A 1 176 ? 1.551 -6.112 14.969 1.00 97.62 176 THR A C 1
ATOM 1354 O O . THR A 1 176 ? 1.375 -6.034 13.756 1.00 97.62 176 THR A O 1
ATOM 1357 N N . ILE A 1 177 ? 2.584 -5.523 15.580 1.00 98.00 177 ILE A N 1
ATOM 1358 C CA . ILE A 1 177 ? 3.659 -4.843 14.842 1.00 98.00 177 ILE A CA 1
ATOM 1359 C C . ILE A 1 177 ? 4.515 -5.888 14.115 1.00 98.00 177 ILE A C 1
ATOM 1361 O O . ILE A 1 177 ? 5.071 -6.783 14.749 1.00 98.00 177 ILE A O 1
ATOM 1365 N N . VAL A 1 178 ? 4.646 -5.752 12.796 1.00 97.62 178 VAL A N 1
ATOM 1366 C CA . VAL A 1 178 ? 5.433 -6.655 11.933 1.00 97.62 178 VAL A CA 1
ATOM 1367 C C . VAL A 1 178 ? 6.710 -6.005 11.404 1.00 97.62 178 VAL A C 1
ATOM 1369 O O . VAL A 1 178 ? 7.651 -6.699 11.032 1.00 97.62 178 VAL A O 1
ATOM 1372 N N . ALA A 1 179 ? 6.772 -4.673 11.396 1.00 97.38 179 ALA A N 1
ATOM 1373 C CA . ALA A 1 179 ? 7.985 -3.928 11.089 1.00 97.38 179 ALA A CA 1
ATOM 1374 C C . ALA A 1 179 ? 7.966 -2.538 11.727 1.00 97.38 179 ALA A C 1
ATOM 1376 O O . ALA A 1 179 ? 6.917 -2.004 12.079 1.00 97.38 179 ALA A O 1
ATOM 1377 N N . ASP A 1 180 ? 9.146 -1.941 11.826 1.00 96.00 180 ASP A N 1
ATOM 1378 C CA . ASP A 1 180 ? 9.350 -0.566 12.267 1.00 96.00 180 ASP A CA 1
ATOM 1379 C C . ASP A 1 180 ? 10.081 0.211 11.164 1.00 96.00 180 ASP A C 1
ATOM 1381 O O . ASP A 1 180 ? 10.668 -0.361 10.237 1.00 96.00 180 ASP A O 1
ATOM 1385 N N . SER A 1 181 ? 10.079 1.531 11.287 1.00 94.62 181 SER A N 1
ATOM 1386 C CA . SER A 1 181 ? 10.846 2.450 10.468 1.00 94.62 181 SER A CA 1
ATOM 1387 C C . SER A 1 181 ? 10.476 2.374 8.989 1.00 94.62 181 SER A C 1
ATOM 1389 O O . SER A 1 181 ? 11.338 2.465 8.119 1.00 94.62 181 SER A O 1
ATOM 1391 N N . ILE A 1 182 ? 9.199 2.221 8.660 1.00 94.94 182 ILE A N 1
ATOM 1392 C CA . ILE A 1 182 ? 8.721 2.357 7.285 1.00 94.94 182 ILE A CA 1
ATOM 1393 C C . ILE A 1 182 ? 8.741 3.847 6.916 1.00 94.94 182 ILE A C 1
ATOM 1395 O O . ILE A 1 182 ? 8.057 4.628 7.578 1.00 94.94 182 ILE A O 1
ATOM 1399 N N . PRO A 1 183 ? 9.524 4.280 5.909 1.00 92.75 183 PRO A N 1
ATOM 1400 C CA . PRO A 1 183 ? 9.533 5.679 5.509 1.00 92.75 183 PRO A CA 1
ATOM 1401 C C . PRO A 1 183 ? 8.223 6.024 4.805 1.00 92.75 183 PRO A C 1
ATOM 1403 O O . PRO A 1 183 ? 7.858 5.382 3.825 1.00 92.75 183 PRO A O 1
ATOM 1406 N N . VAL A 1 184 ? 7.540 7.063 5.269 1.00 87.00 184 VAL A N 1
ATOM 1407 C CA . VAL A 1 184 ? 6.332 7.597 4.634 1.00 87.00 184 VAL A CA 1
ATOM 1408 C C . VAL A 1 184 ? 6.533 9.069 4.306 1.00 87.00 184 VAL A C 1
ATOM 1410 O O . VAL A 1 184 ? 7.186 9.813 5.046 1.00 87.00 184 VAL A O 1
ATOM 1413 N N . SER A 1 185 ? 5.982 9.496 3.175 1.00 76.25 185 SER A N 1
ATOM 1414 C CA . SER A 1 185 ? 5.982 10.891 2.748 1.00 76.25 185 SER A CA 1
ATOM 1415 C C . SER A 1 185 ? 4.552 11.370 2.501 1.00 76.25 185 SER A C 1
ATOM 1417 O O . SER A 1 185 ? 3.747 10.695 1.866 1.00 76.25 185 SER A O 1
ATOM 1419 N N . GLY A 1 186 ? 4.240 12.551 3.031 1.00 72.56 186 GLY A N 1
ATOM 1420 C CA . GLY A 1 186 ? 2.968 13.249 2.851 1.00 72.56 186 GLY A CA 1
ATOM 1421 C C . GLY A 1 186 ? 3.185 14.751 3.012 1.00 72.56 186 GLY A C 1
ATOM 1422 O O . GLY A 1 186 ? 4.076 15.318 2.383 1.00 72.56 186 GLY A O 1
ATOM 1423 N N . MET A 1 187 ? 2.429 15.406 3.901 1.00 61.00 187 MET A N 1
ATOM 1424 C CA . MET A 1 187 ? 2.727 16.801 4.281 1.00 61.00 187 MET A CA 1
ATOM 1425 C C . MET A 1 187 ? 4.065 16.943 5.022 1.00 61.00 187 MET A C 1
ATOM 1427 O O . MET A 1 187 ? 4.690 18.000 4.988 1.00 61.00 187 MET A O 1
ATOM 1431 N N . THR A 1 188 ? 4.502 15.875 5.685 1.00 68.12 188 THR A N 1
ATOM 1432 C CA . THR A 1 188 ? 5.816 15.743 6.309 1.00 68.12 188 THR A CA 1
ATOM 1433 C C . THR A 1 188 ? 6.419 14.395 5.933 1.00 68.12 188 THR A C 1
ATOM 1435 O O . THR A 1 188 ? 5.723 13.475 5.495 1.00 68.12 188 THR A O 1
ATOM 1438 N N . VAL A 1 189 ? 7.736 14.299 6.068 1.00 77.69 189 VAL A N 1
ATOM 1439 C CA . VAL A 1 189 ? 8.488 13.061 5.877 1.00 77.69 189 VAL A CA 1
ATOM 1440 C C . VAL A 1 189 ? 8.761 12.461 7.253 1.00 77.69 189 VAL A C 1
ATOM 1442 O O . VAL A 1 189 ? 9.203 13.176 8.154 1.00 77.69 189 VAL A O 1
ATOM 1445 N N . GLY A 1 190 ? 8.480 11.171 7.426 1.00 88.19 190 GLY A N 1
ATOM 1446 C CA . GLY A 1 190 ? 8.611 10.499 8.715 1.00 88.19 190 GLY A CA 1
ATOM 1447 C C . GLY A 1 190 ? 8.733 8.986 8.599 1.00 88.19 190 GLY A C 1
ATOM 1448 O O . GLY A 1 190 ? 8.759 8.425 7.505 1.00 88.19 190 GLY A O 1
ATOM 1449 N N . PHE A 1 191 ? 8.816 8.340 9.756 1.00 93.50 191 PHE A N 1
ATOM 1450 C CA . PHE A 1 191 ? 8.885 6.892 9.885 1.00 93.50 191 PHE A CA 1
ATOM 1451 C C . PHE A 1 191 ? 7.711 6.401 10.723 1.00 93.50 191 PHE A C 1
ATOM 1453 O O . PHE A 1 191 ? 7.390 7.017 11.737 1.00 93.50 191 PHE A O 1
ATOM 1460 N N . VAL A 1 192 ? 7.105 5.299 10.295 1.00 94.88 192 VAL A N 1
ATOM 1461 C CA . VAL A 1 192 ? 5.982 4.644 10.978 1.00 94.88 192 VAL A CA 1
ATOM 1462 C C . VAL A 1 192 ? 6.285 3.173 11.209 1.00 94.88 192 VAL A C 1
ATOM 1464 O O . VAL A 1 192 ? 7.153 2.590 10.549 1.00 94.88 192 VAL A O 1
ATOM 1467 N N . LYS A 1 193 ? 5.552 2.554 12.125 1.00 97.38 193 LYS A N 1
ATOM 1468 C CA . LYS A 1 193 ? 5.521 1.098 12.255 1.00 97.38 193 LYS A CA 1
ATOM 1469 C C . LYS A 1 193 ? 4.489 0.526 11.289 1.00 97.38 193 LYS A C 1
ATOM 1471 O O . LYS A 1 193 ? 3.509 1.181 10.942 1.00 97.38 193 LYS A O 1
ATOM 1476 N N . LEU A 1 194 ? 4.711 -0.708 10.851 1.00 97.50 194 LEU A N 1
ATOM 1477 C CA . LEU A 1 194 ? 3.725 -1.486 10.111 1.00 97.50 194 LEU A CA 1
ATOM 1478 C C . LEU A 1 194 ? 3.108 -2.502 11.059 1.00 97.50 194 LEU A C 1
ATOM 1480 O O . LEU A 1 194 ? 3.830 -3.263 11.707 1.00 97.50 194 LEU A O 1
ATOM 1484 N N . ALA A 1 195 ? 1.785 -2.529 11.113 1.00 97.75 195 ALA A N 1
ATOM 1485 C CA . ALA A 1 195 ? 1.037 -3.446 11.954 1.00 97.75 195 ALA A CA 1
ATOM 1486 C C . ALA A 1 195 ? -0.023 -4.202 11.158 1.00 97.75 195 ALA A C 1
ATOM 1488 O O . ALA A 1 195 ? -0.436 -3.753 10.092 1.00 97.75 195 ALA A O 1
ATOM 1489 N N . VAL A 1 196 ? -0.485 -5.330 11.690 1.00 97.00 196 VAL A N 1
ATOM 1490 C CA . VAL A 1 196 ? -1.553 -6.154 11.109 1.00 97.00 196 VAL A CA 1
ATOM 1491 C C . VAL A 1 196 ? -2.614 -6.499 12.154 1.00 97.00 196 VAL A C 1
ATOM 1493 O O . VAL A 1 196 ? -2.350 -6.445 13.360 1.00 97.00 196 VAL A O 1
ATOM 1496 N N . ALA A 1 197 ? -3.807 -6.868 11.690 1.00 96.12 197 ALA A N 1
ATOM 1497 C CA . ALA A 1 197 ? -4.865 -7.466 12.508 1.00 96.12 197 ALA A CA 1
ATOM 1498 C C . ALA A 1 197 ? -5.525 -8.636 11.772 1.00 96.12 197 ALA A C 1
ATOM 1500 O O . ALA A 1 197 ? -5.379 -8.765 10.559 1.00 96.12 197 ALA A O 1
ATOM 1501 N N . ASP A 1 198 ? -6.301 -9.449 12.488 1.00 94.38 198 ASP A N 1
ATOM 1502 C CA . ASP A 1 198 ? -7.063 -10.542 11.876 1.00 94.38 198 ASP A CA 1
ATOM 1503 C C . ASP A 1 198 ? -8.174 -10.001 10.971 1.00 94.38 198 ASP A C 1
ATOM 1505 O O . ASP A 1 198 ? -8.379 -10.484 9.855 1.00 94.38 198 ASP A O 1
ATOM 1509 N N . SER A 1 199 ? -8.887 -8.967 11.430 1.00 95.19 199 SER A N 1
ATOM 1510 C CA . SER A 1 199 ? -9.924 -8.323 10.630 1.00 95.19 199 SER A CA 1
ATOM 1511 C C . SER A 1 199 ? -10.218 -6.884 11.047 1.00 95.19 199 SER A C 1
ATOM 1513 O O . SER A 1 199 ? -9.981 -6.462 12.179 1.00 95.19 199 SER A O 1
ATOM 1515 N N . LEU A 1 200 ? -10.777 -6.149 10.093 1.00 96.00 200 LEU A N 1
ATOM 1516 C CA . LEU A 1 200 ? -11.392 -4.840 10.242 1.00 96.00 200 LEU A CA 1
ATOM 1517 C C . LEU A 1 200 ? -12.803 -4.924 9.655 1.00 96.00 200 LEU A C 1
ATOM 1519 O O . LEU A 1 200 ? -12.992 -5.487 8.576 1.00 96.00 200 LEU A O 1
ATOM 1523 N N . ARG A 1 201 ? -13.807 -4.367 10.331 1.00 97.69 201 ARG A N 1
ATOM 1524 C CA . ARG A 1 201 ? -15.195 -4.360 9.851 1.00 97.69 201 ARG A CA 1
ATOM 1525 C C . ARG A 1 201 ? -15.679 -2.942 9.604 1.00 97.69 201 ARG A C 1
ATOM 1527 O O . ARG A 1 201 ? -15.452 -2.052 10.417 1.00 97.69 201 ARG A O 1
ATOM 1534 N N . VAL A 1 202 ? -16.402 -2.760 8.504 1.00 97.06 202 VAL A N 1
ATOM 1535 C CA . VAL A 1 202 ? -17.115 -1.518 8.180 1.00 97.06 202 VAL A CA 1
ATOM 1536 C C . VAL A 1 202 ? -18.553 -1.884 7.828 1.00 97.06 202 VAL A C 1
ATOM 1538 O O . VAL A 1 202 ? -18.835 -2.421 6.752 1.00 97.06 202 VAL A O 1
ATOM 1541 N N . GLY A 1 203 ? -19.473 -1.649 8.765 1.00 96.00 203 GLY A N 1
ATOM 1542 C CA . GLY A 1 203 ? -20.836 -2.171 8.680 1.00 96.00 203 GLY A CA 1
ATOM 1543 C C . GLY A 1 203 ? -20.850 -3.702 8.569 1.00 96.00 203 GLY A C 1
ATOM 1544 O O . GLY A 1 203 ? -20.412 -4.416 9.470 1.00 96.00 203 GLY A O 1
ATOM 1545 N N . GLU A 1 204 ? -21.359 -4.213 7.448 1.00 96.56 204 GLU A N 1
ATOM 1546 C CA . GLU A 1 204 ? -21.456 -5.658 7.175 1.00 96.56 204 GLU A CA 1
ATOM 1547 C C . GLU A 1 204 ? -20.294 -6.203 6.336 1.00 96.56 204 GLU A C 1
ATOM 1549 O O . GLU A 1 204 ? -20.276 -7.385 5.998 1.00 96.56 204 GLU A O 1
ATOM 1554 N N . MET A 1 205 ? -19.340 -5.346 5.973 1.00 97.81 205 MET A N 1
ATOM 1555 C CA . MET A 1 205 ? -18.138 -5.744 5.249 1.00 97.81 205 MET A CA 1
ATOM 1556 C C . MET A 1 205 ? -17.052 -6.127 6.247 1.00 97.81 205 MET A C 1
ATOM 1558 O O . MET A 1 205 ? -16.801 -5.387 7.198 1.00 97.81 205 MET A O 1
ATOM 1562 N N . VAL A 1 206 ? -16.395 -7.258 6.011 1.00 97.69 206 VAL A N 1
ATOM 1563 C CA . VAL A 1 206 ? -15.255 -7.735 6.795 1.00 97.69 206 VAL A CA 1
ATOM 1564 C C . VAL A 1 206 ? -14.036 -7.760 5.888 1.00 97.69 206 VAL A C 1
ATOM 1566 O O . VAL A 1 206 ? -14.000 -8.480 4.892 1.00 97.69 206 VAL A O 1
ATOM 1569 N N . TYR A 1 207 ? -13.040 -6.957 6.224 1.00 95.75 207 TYR A N 1
ATOM 1570 C CA . TYR A 1 207 ? -11.740 -6.963 5.582 1.00 95.75 207 TYR A CA 1
ATOM 1571 C C . TYR A 1 207 ? -10.786 -7.787 6.441 1.00 95.75 207 TYR A C 1
ATOM 1573 O O . TYR A 1 207 ? -10.460 -7.402 7.560 1.00 95.75 207 TYR A O 1
ATOM 1581 N N . HIS A 1 208 ? -10.409 -8.959 5.944 1.00 96.25 208 HIS A N 1
ATOM 1582 C CA . HIS A 1 208 ? -9.514 -9.898 6.614 1.00 96.25 208 HIS A CA 1
ATOM 1583 C C . HIS A 1 208 ? -8.059 -9.537 6.328 1.00 96.25 208 HIS A C 1
ATOM 1585 O O . HIS A 1 208 ? -7.749 -9.125 5.211 1.00 96.25 208 HIS A O 1
ATOM 1591 N N . HIS A 1 209 ? -7.191 -9.727 7.321 1.00 95.12 209 HIS A N 1
ATOM 1592 C CA . HIS A 1 209 ? -5.754 -9.425 7.277 1.00 95.12 209 HIS A CA 1
ATOM 1593 C C . HIS A 1 209 ? -5.400 -7.981 6.849 1.00 95.12 209 HIS A C 1
ATOM 1595 O O . HIS A 1 209 ? -4.516 -7.785 6.012 1.00 95.12 209 HIS A O 1
ATOM 1601 N N . PRO A 1 210 ? -6.075 -6.938 7.376 1.00 94.88 210 PRO A N 1
ATOM 1602 C CA . PRO A 1 210 ? -5.678 -5.558 7.119 1.00 94.88 210 PRO A CA 1
ATOM 1603 C C . PRO A 1 210 ? -4.283 -5.258 7.676 1.00 94.88 210 PRO A C 1
ATOM 1605 O O . PRO A 1 210 ? -3.859 -5.824 8.687 1.00 94.88 210 PRO A O 1
ATOM 1608 N N . PHE A 1 211 ? -3.623 -4.274 7.072 1.00 95.00 211 PHE A N 1
ATOM 1609 C CA . PHE A 1 211 ? -2.409 -3.667 7.604 1.00 95.00 211 PHE A CA 1
ATOM 1610 C C . PHE A 1 211 ? -2.613 -2.176 7.906 1.00 95.00 211 PHE A C 1
ATOM 1612 O O . PHE A 1 211 ? -3.423 -1.488 7.277 1.00 95.00 211 PHE A O 1
ATOM 1619 N N . PHE A 1 212 ? -1.848 -1.681 8.873 1.00 96.12 212 PHE A N 1
ATOM 1620 C CA . PHE A 1 212 ? -1.937 -0.335 9.426 1.00 96.12 212 PHE A CA 1
ATOM 1621 C C . PHE A 1 212 ? -0.556 0.310 9.491 1.00 96.12 212 PHE A C 1
ATOM 1623 O O . PHE A 1 212 ? 0.445 -0.366 9.738 1.00 96.12 212 PHE A O 1
ATOM 1630 N N . LEU A 1 213 ? -0.523 1.623 9.298 1.00 95.56 213 LEU A N 1
ATOM 1631 C CA . LEU A 1 213 ? 0.643 2.468 9.515 1.00 95.56 213 LEU A CA 1
ATOM 1632 C C . LEU A 1 213 ? 0.469 3.152 10.876 1.00 95.56 213 LEU A C 1
ATOM 1634 O O . LEU A 1 213 ? -0.538 3.824 11.096 1.00 95.56 213 LEU A O 1
ATOM 1638 N N . VAL A 1 214 ? 1.403 2.925 11.798 1.00 95.62 214 VAL A N 1
ATOM 1639 C CA . VAL A 1 214 ? 1.301 3.331 13.212 1.00 95.62 214 VAL A CA 1
ATOM 1640 C C . VAL A 1 214 ? 2.337 4.385 13.572 1.00 95.62 214 VAL A C 1
ATOM 1642 O O . VAL A 1 214 ? 3.526 4.158 13.243 1.00 95.62 214 VAL A O 1
#

InterPro domains:
  IPR021109 Aspartic peptidase domain superfamily [G3DSA:2.40.70.10] (125-214)
  IPR034122 Retropepsin-like domain, bacterial [cd05483] (138-208)